Protein AF-0000000071587810 (afdb_homodimer)

Nearest PDB structures (foldseek):
  1x7v-assembly3_C  TM=9.667E-01  e=4.369E-11  Pseudomonas aeruginosa
  4dpo-assembly1_B  TM=9.106E-01  e=2.073E-09  Methanosarcina mazei Go1
  4zos-assembly1_C  TM=8.898E-01  e=8.295E-10  Yersinia enterocolitica subsp. enterocolitica 8081
  2gff-assembly1_A  TM=9.087E-01  e=3.687E-08  Yersinia pestis
  3mcs-assembly1_A  TM=9.388E-01  e=2.590E-06  Fusobacterium nucleatum subsp. nucleatum ATCC 25586

InterPro domains:
  IPR007138 Antibiotic biosynthesis monooxygenase domain [PF03992] (5-79)
  IPR007138 Antibiotic biosynthesis monooxygenase domain [PS51725] (5-93)
  IPR011008 Dimeric alpha-beta barrel [SSF54909] (5-92)
  IPR050744 AI-2 Signaling Cycle Isomerase LsrG [PTHR33336] (5-85)

Radius of gyration: 17.07 Å; Cα contacts (8 Å, |Δi|>4): 377; chains: 2; bounding box: 37×44×40 Å

Solvent-accessible surface area (backbone atoms only — not comparable to full-atom values): 10188 Å² total; per-residue (Å²): 127,81,66,65,35,33,36,46,32,40,36,31,33,29,92,92,25,28,68,62,49,46,56,51,54,59,66,46,42,67,66,50,59,67,37,75,47,44,74,40,71,44,47,27,37,29,75,87,46,72,35,34,33,36,38,46,32,29,22,57,34,71,69,38,47,53,52,52,69,66,32,68,71,46,52,49,42,53,62,69,40,59,90,36,51,73,48,75,46,77,39,52,30,39,80,108,127,82,66,64,36,31,34,47,32,40,37,31,33,29,92,95,25,30,68,64,47,47,56,52,53,59,67,47,44,66,65,50,59,67,37,76,48,45,74,41,72,43,47,28,36,29,74,86,46,72,36,35,34,38,36,47,33,31,22,57,32,70,68,36,46,52,54,51,69,65,32,68,69,46,51,51,42,54,61,68,40,58,90,36,50,73,47,77,47,77,40,51,32,40,79,108

pLDDT: mean 97.09, std 6.52, range [47.0, 98.88]

Organism: Aliivibrio fischeri (strain ATCC 700601 / ES114) (NCBI:txid312309)

Structure (mmCIF, N/CA/C/O backbone):
data_AF-0000000071587810-model_v1
#
loop_
_entity.id
_entity.type
_entity.pdbx_description
1 polymer Lipoprotein
#
loop_
_atom_site.group_PDB
_atom_site.id
_atom_site.type_symbol
_atom_site.label_atom_id
_atom_site.label_alt_id
_atom_site.label_comp_id
_atom_site.label_asym_id
_atom_site.label_entity_id
_atom_site.label_seq_id
_atom_site.pdbx_PDB_ins_code
_atom_site.Cartn_x
_atom_site.Cartn_y
_atom_site.Cartn_z
_atom_site.occupancy
_atom_site.B_iso_or_equiv
_atom_site.auth_seq_id
_atom_site.auth_comp_id
_atom_site.auth_asym_id
_atom_site.auth_atom_id
_atom_site.pdbx_PDB_model_num
ATOM 1 N N . MET A 1 1 ? 22.141 -1.955 10.195 1 47 1 MET A N 1
ATOM 2 C CA . MET A 1 1 ? 21.047 -2.914 10.109 1 47 1 MET A CA 1
ATOM 3 C C . MET A 1 1 ? 20.312 -2.779 8.789 1 47 1 MET A C 1
ATOM 5 O O . MET A 1 1 ? 19.969 -1.67 8.367 1 47 1 MET A O 1
ATOM 9 N N . THR A 1 2 ? 20.484 -3.76 7.836 1 61.5 2 THR A N 1
ATOM 10 C CA . THR A 1 2 ? 20 -3.602 6.469 1 61.5 2 THR A CA 1
ATOM 11 C C . THR A 1 2 ? 18.516 -3.246 6.453 1 61.5 2 THR A C 1
ATOM 13 O O . THR A 1 2 ? 17.719 -3.838 7.188 1 61.5 2 THR A O 1
ATOM 16 N N . LYS A 1 3 ? 18.141 -2.148 5.965 1 85.5 3 LYS A N 1
ATOM 17 C CA . LYS A 1 3 ? 16.781 -1.627 5.984 1 85.5 3 LYS A CA 1
ATOM 18 C C . LYS A 1 3 ? 15.836 -2.551 5.227 1 85.5 3 LYS A C 1
ATOM 20 O O . LYS A 1 3 ? 16.156 -3.033 4.141 1 85.5 3 LYS A O 1
ATOM 25 N N . ILE A 1 4 ? 14.828 -2.955 5.875 1 93.5 4 ILE A N 1
ATOM 26 C CA . ILE A 1 4 ? 13.789 -3.787 5.289 1 93.5 4 ILE A CA 1
ATOM 27 C C . ILE A 1 4 ? 13.211 -3.1 4.055 1 93.5 4 ILE A C 1
ATOM 29 O O . ILE A 1 4 ? 12.93 -1.898 4.078 1 93.5 4 ILE A O 1
ATOM 33 N N . LEU A 1 5 ? 13.195 -3.896 2.953 1 96.62 5 LEU A N 1
ATOM 34 C CA . LEU A 1 5 ? 12.594 -3.381 1.729 1 96.62 5 LEU A CA 1
ATOM 35 C C . LEU A 1 5 ? 11.078 -3.568 1.748 1 96.62 5 LEU A C 1
ATOM 37 O O . LEU A 1 5 ? 10.594 -4.691 1.881 1 96.62 5 LEU A O 1
ATOM 41 N N . THR A 1 6 ? 10.383 -2.471 1.656 1 98.19 6 THR A N 1
ATOM 42 C CA . THR A 1 6 ? 8.93 -2.527 1.592 1 98.19 6 THR A CA 1
ATOM 43 C C . THR A 1 6 ? 8.445 -2.416 0.148 1 98.19 6 THR A C 1
ATOM 45 O O . THR A 1 6 ? 8.906 -1.556 -0.603 1 98.19 6 THR A O 1
ATOM 48 N N . ILE A 1 7 ? 7.562 -3.342 -0.204 1 98.56 7 ILE A N 1
ATOM 49 C CA . ILE A 1 7 ? 6.945 -3.324 -1.527 1 98.56 7 ILE A CA 1
ATOM 50 C C . ILE A 1 7 ? 5.441 -3.104 -1.394 1 98.56 7 ILE A C 1
ATOM 52 O O . ILE A 1 7 ? 4.789 -3.732 -0.557 1 98.56 7 ILE A O 1
ATOM 56 N N . VAL A 1 8 ? 4.945 -2.156 -2.129 1 98.56 8 VAL A N 1
ATOM 57 C CA . VAL A 1 8 ? 3.508 -2.01 -2.334 1 98.56 8 VAL A CA 1
ATOM 58 C C . VAL A 1 8 ? 3.16 -2.293 -3.793 1 98.56 8 VAL A C 1
ATOM 60 O O . VAL A 1 8 ? 3.561 -1.546 -4.688 1 98.56 8 VAL A O 1
ATOM 63 N N . ALA A 1 9 ? 2.443 -3.357 -4.039 1 98.44 9 ALA A N 1
ATOM 64 C CA . ALA A 1 9 ? 2.014 -3.729 -5.387 1 98.44 9 ALA A CA 1
ATOM 65 C C . ALA A 1 9 ? 0.499 -3.621 -5.527 1 98.44 9 ALA A C 1
ATOM 67 O O . ALA A 1 9 ? -0.248 -4.203 -4.738 1 98.44 9 ALA A O 1
ATOM 68 N N . ARG A 1 10 ? 0.093 -2.889 -6.473 1 98.25 10 ARG A N 1
ATOM 69 C CA . ARG A 1 10 ? -1.323 -2.674 -6.75 1 98.25 10 ARG A CA 1
ATOM 70 C C . ARG A 1 10 ? -1.724 -3.307 -8.078 1 98.25 10 ARG A C 1
ATOM 72 O O . ARG A 1 10 ? -1.068 -3.088 -9.094 1 98.25 10 ARG A O 1
ATOM 79 N N . ILE A 1 11 ? -2.742 -4.133 -8.023 1 98.75 11 ILE A N 1
ATOM 80 C CA . ILE A 1 11 ? -3.275 -4.801 -9.203 1 98.75 11 ILE A CA 1
ATOM 81 C C . ILE A 1 11 ? -4.742 -4.422 -9.391 1 98.75 11 ILE A C 1
ATOM 83 O O . ILE A 1 11 ? -5.512 -4.383 -8.43 1 98.75 11 ILE A O 1
ATOM 87 N N . GLU A 1 12 ? -5.102 -4.07 -10.57 1 98.62 12 GLU A N 1
ATOM 88 C CA . GLU A 1 12 ? -6.504 -3.867 -10.922 1 98.62 12 GLU A CA 1
ATOM 89 C C . GLU A 1 12 ? -6.977 -4.902 -11.938 1 98.62 12 GLU A C 1
ATOM 91 O O . GLU A 1 12 ? -6.488 -4.934 -13.07 1 98.62 12 GLU A O 1
ATOM 96 N N . ALA A 1 13 ? -7.836 -5.73 -11.555 1 98.88 13 ALA A N 1
ATOM 97 C CA . ALA A 1 13 ? -8.438 -6.715 -12.445 1 98.88 13 ALA A CA 1
ATOM 98 C C . ALA A 1 13 ? -9.383 -6.051 -13.438 1 98.88 13 ALA A C 1
ATOM 100 O O . ALA A 1 13 ? -10.008 -5.035 -13.125 1 98.88 13 ALA A O 1
ATOM 101 N N . LYS A 1 14 ? -9.508 -6.613 -14.602 1 98.75 14 LYS A N 1
ATOM 102 C CA . LYS A 1 14 ? -10.555 -6.207 -15.531 1 98.75 14 LYS A CA 1
ATOM 103 C C . LYS A 1 14 ? -11.938 -6.539 -14.984 1 98.75 14 LYS A C 1
ATOM 105 O O . LYS A 1 14 ? -12.102 -7.523 -14.258 1 98.75 14 LYS A O 1
ATOM 110 N N . ASN A 1 15 ? -12.859 -5.66 -15.469 1 98.19 15 ASN A N 1
ATOM 111 C CA . ASN A 1 15 ? -14.234 -5.93 -15.062 1 98.19 15 ASN A CA 1
ATOM 112 C C . ASN A 1 15 ? -14.633 -7.371 -15.359 1 98.19 15 ASN A C 1
ATOM 114 O O . ASN A 1 15 ? -14.383 -7.875 -16.453 1 98.19 15 ASN A O 1
ATOM 118 N N . GLY A 1 16 ? -15.164 -8.023 -14.336 1 98.12 16 GLY A N 1
ATOM 119 C CA . GLY A 1 16 ? -15.617 -9.398 -14.492 1 98.12 16 GLY A CA 1
ATOM 120 C C . GLY A 1 16 ? -14.555 -10.422 -14.156 1 98.12 16 GLY A C 1
ATOM 121 O O . GLY A 1 16 ? -14.844 -11.617 -14.086 1 98.12 16 GLY A O 1
ATOM 122 N N . ASN A 1 17 ? -13.352 -10 -13.867 1 98.69 17 ASN A N 1
ATOM 123 C CA . ASN A 1 17 ? -12.258 -10.945 -13.672 1 98.69 17 ASN A CA 1
ATOM 124 C C . ASN A 1 17 ? -11.742 -10.914 -12.234 1 98.69 17 ASN A C 1
ATOM 126 O O . ASN A 1 17 ? -10.734 -11.555 -11.922 1 98.69 17 ASN A O 1
ATOM 130 N N . ALA A 1 18 ? -12.336 -10.227 -11.383 1 98.56 18 ALA A N 1
ATOM 131 C CA . ALA A 1 18 ? -11.836 -10.016 -10.023 1 98.56 18 ALA A CA 1
ATOM 132 C C . ALA A 1 18 ? -11.648 -11.344 -9.297 1 98.56 18 ALA A C 1
ATOM 134 O O . ALA A 1 18 ? -10.586 -11.594 -8.711 1 98.56 18 ALA A O 1
ATOM 135 N N . GLU A 1 19 ? -12.641 -12.18 -9.281 1 98.62 19 GLU A N 1
ATOM 136 C CA . GLU A 1 19 ? -12.562 -13.445 -8.555 1 98.62 19 GLU A CA 1
ATOM 137 C C . GLU A 1 19 ? -11.477 -14.344 -9.133 1 98.62 19 GLU A C 1
ATOM 139 O O . GLU A 1 19 ? -10.742 -15 -8.391 1 98.62 19 GLU A O 1
ATOM 144 N N . PHE A 1 20 ? -11.414 -14.375 -10.414 1 98.75 20 PHE A N 1
ATOM 145 C CA . PHE A 1 20 ? -10.398 -15.172 -11.094 1 98.75 20 PHE A CA 1
ATOM 146 C C . PHE A 1 20 ? -9 -14.711 -10.703 1 98.75 20 PHE A C 1
ATOM 148 O O . PHE A 1 20 ? -8.148 -15.523 -10.344 1 98.75 20 PHE A O 1
ATOM 155 N N . VAL A 1 21 ? -8.773 -13.445 -10.742 1 98.88 21 VAL A N 1
ATOM 156 C CA . VAL A 1 21 ? -7.48 -12.859 -10.398 1 98.88 21 VAL A CA 1
ATOM 157 C C . VAL A 1 21 ? -7.191 -13.078 -8.914 1 98.88 21 VAL A C 1
ATOM 159 O O . VAL A 1 21 ? -6.074 -13.453 -8.547 1 98.88 21 VAL A O 1
ATOM 162 N N . LYS A 1 22 ? -8.172 -12.914 -8.117 1 98.75 22 LYS A N 1
ATOM 163 C CA . LYS A 1 22 ? -8.062 -13.141 -6.676 1 98.75 22 LYS A CA 1
ATOM 164 C C . LYS A 1 22 ? -7.586 -14.555 -6.379 1 98.75 22 LYS A C 1
ATOM 166 O O . LYS A 1 22 ? -6.648 -14.75 -5.602 1 98.75 22 LYS A O 1
ATOM 171 N N . GLU A 1 23 ? -8.211 -15.508 -6.969 1 98.81 23 GLU A N 1
ATOM 172 C CA . GLU A 1 23 ? -7.852 -16.906 -6.727 1 98.81 23 GLU A CA 1
ATOM 173 C C . GLU A 1 23 ? -6.406 -17.188 -7.129 1 98.81 23 GLU A C 1
ATOM 175 O O . GLU A 1 23 ? -5.703 -17.938 -6.449 1 98.81 23 GLU A O 1
ATOM 180 N N . ALA A 1 24 ? -6.059 -16.594 -8.242 1 98.81 24 ALA A N 1
ATOM 181 C CA . ALA A 1 24 ? -4.68 -16.75 -8.688 1 98.81 24 ALA A CA 1
ATOM 182 C C . ALA A 1 24 ? -3.703 -16.156 -7.676 1 98.81 24 ALA A C 1
ATOM 184 O O . ALA A 1 24 ? -2.656 -16.75 -7.398 1 98.81 24 ALA A O 1
ATOM 185 N N . MET A 1 25 ? -4.027 -15.008 -7.09 1 98.88 25 MET A N 1
ATOM 186 C CA . MET A 1 25 ? -3.146 -14.328 -6.137 1 98.88 25 MET A CA 1
ATOM 187 C C . MET A 1 25 ? -3.094 -15.086 -4.816 1 98.88 25 MET A C 1
ATOM 189 O O . MET A 1 25 ? -2.045 -15.133 -4.168 1 98.88 25 MET A O 1
ATOM 193 N N . LEU A 1 26 ? -4.219 -15.664 -4.406 1 98.81 26 LEU A N 1
ATOM 194 C CA . LEU A 1 26 ? -4.254 -16.422 -3.16 1 98.81 26 LEU A CA 1
ATOM 195 C C . LEU A 1 26 ? -3.289 -17.594 -3.213 1 98.81 26 LEU A C 1
ATOM 197 O O . LEU A 1 26 ? -2.701 -17.969 -2.195 1 98.81 26 LEU A O 1
ATOM 201 N N . LYS A 1 27 ? -3.055 -18.156 -4.371 1 98.56 27 LYS A N 1
ATOM 202 C CA . LYS A 1 27 ? -2.158 -19.297 -4.547 1 98.56 27 LYS A CA 1
ATOM 203 C C . LYS A 1 27 ? -0.702 -18.875 -4.352 1 98.56 27 LYS A C 1
ATOM 205 O O . LYS A 1 27 ? 0.169 -19.734 -4.164 1 98.56 27 LYS A O 1
ATOM 210 N N . LEU A 1 28 ? -0.425 -17.578 -4.391 1 98.75 28 LEU A N 1
ATOM 211 C CA . LEU A 1 28 ? 0.936 -17.078 -4.234 1 98.75 28 LEU A CA 1
ATOM 212 C C . LEU A 1 28 ? 1.331 -17.031 -2.764 1 98.75 28 LEU A C 1
ATOM 214 O O . LEU A 1 28 ? 2.52 -17 -2.436 1 98.75 28 LEU A O 1
ATOM 218 N N . LEU A 1 29 ? 0.348 -16.969 -1.854 1 98.69 29 LEU A N 1
ATOM 219 C CA . LEU A 1 29 ? 0.612 -16.594 -0.47 1 98.69 29 LEU A CA 1
ATOM 220 C C . LEU A 1 29 ? 1.506 -17.609 0.215 1 98.69 29 LEU A C 1
ATOM 222 O O . LEU A 1 29 ? 2.609 -17.281 0.656 1 98.69 29 LEU A O 1
ATOM 226 N N . GLU A 1 30 ? 1.146 -18.828 0.265 1 98.44 30 GLU A N 1
ATOM 227 C CA . GLU A 1 30 ? 1.864 -19.844 1.035 1 98.44 30 GLU A CA 1
ATOM 228 C C . GLU A 1 30 ? 3.271 -20.047 0.485 1 98.44 30 GLU A C 1
ATOM 230 O O . GLU A 1 30 ? 4.25 -19.984 1.229 1 98.44 30 GLU A O 1
ATOM 235 N N . PRO A 1 31 ? 3.422 -20.344 -0.803 1 98.69 31 PRO A N 1
ATOM 236 C CA . PRO A 1 31 ? 4.793 -20.562 -1.27 1 98.69 31 PRO A CA 1
ATOM 237 C C . PRO A 1 31 ? 5.68 -19.344 -1.11 1 98.69 31 PRO A C 1
ATOM 239 O O . PRO A 1 31 ? 6.879 -19.469 -0.838 1 98.69 31 PRO A O 1
ATOM 242 N N . THR A 1 32 ? 5.191 -18.094 -1.33 1 98.81 32 THR A N 1
ATOM 243 C CA . THR A 1 32 ? 5.98 -16.875 -1.206 1 98.81 32 THR A CA 1
ATOM 244 C C . THR A 1 32 ? 6.422 -16.656 0.238 1 98.81 32 THR A C 1
ATOM 246 O O . THR A 1 32 ? 7.57 -16.281 0.493 1 98.81 32 THR A O 1
ATOM 249 N N . ARG A 1 33 ? 5.516 -16.891 1.194 1 98.69 33 ARG A N 1
ATOM 250 C CA . ARG A 1 33 ? 5.82 -16.688 2.607 1 98.69 33 ARG A CA 1
ATOM 251 C C . ARG A 1 33 ? 6.91 -17.641 3.076 1 98.69 33 ARG A C 1
ATOM 253 O O . ARG A 1 33 ? 7.547 -17.422 4.105 1 98.69 33 ARG A O 1
ATOM 260 N N . LYS A 1 34 ? 7.184 -18.703 2.297 1 98.5 34 LYS A N 1
ATOM 261 C CA . LYS A 1 34 ? 8.203 -19.703 2.637 1 98.5 34 LYS A CA 1
ATOM 262 C C . LYS A 1 34 ? 9.547 -19.344 1.996 1 98.5 34 LYS A C 1
ATOM 264 O O . LYS A 1 34 ? 10.562 -19.984 2.273 1 98.5 34 LYS A O 1
ATOM 269 N N . GLU A 1 35 ? 9.555 -18.375 1.177 1 98.62 35 GLU A N 1
ATOM 270 C CA . GLU A 1 35 ? 10.781 -18 0.483 1 98.62 35 GLU A CA 1
ATOM 271 C C . GLU A 1 35 ? 11.789 -17.375 1.446 1 98.62 35 GLU A C 1
ATOM 273 O O . GLU A 1 35 ? 11.414 -16.609 2.34 1 98.62 35 GLU A O 1
ATOM 278 N N . VAL A 1 36 ? 12.984 -17.641 1.187 1 98.25 36 VAL A N 1
ATOM 279 C CA . VAL A 1 36 ? 14.055 -17.031 1.97 1 98.25 36 VAL A CA 1
ATOM 280 C C . VAL A 1 36 ? 14.016 -15.516 1.812 1 98.25 36 VAL A C 1
ATOM 282 O O . VAL A 1 36 ? 13.906 -15 0.696 1 98.25 36 VAL A O 1
ATOM 285 N N . GLY A 1 37 ? 14.023 -14.828 2.924 1 98.19 37 GLY A N 1
ATOM 286 C CA . GLY A 1 37 ? 14.102 -13.375 2.906 1 98.19 37 GLY A CA 1
ATOM 287 C C . GLY A 1 37 ? 12.742 -12.703 2.912 1 98.19 37 GLY A C 1
ATOM 288 O O . GLY A 1 3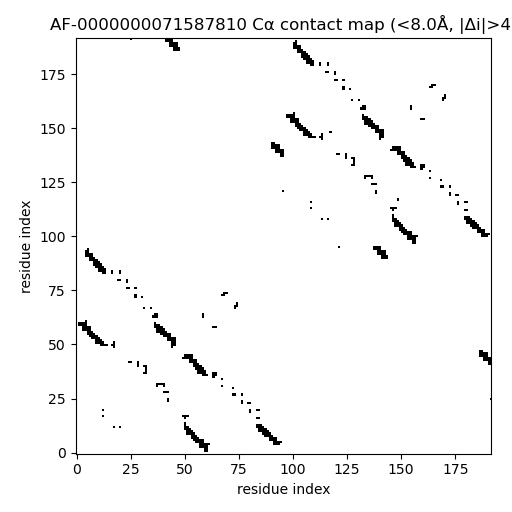7 ? 12.648 -11.477 3.014 1 98.19 37 GLY A O 1
ATOM 289 N N . CYS A 1 38 ? 11.664 -13.492 2.756 1 98.62 38 CYS A N 1
ATOM 290 C CA . CYS A 1 38 ? 10.32 -12.93 2.854 1 98.62 38 CYS A CA 1
ATOM 291 C C . CYS A 1 38 ? 9.945 -12.672 4.309 1 98.62 38 CYS A C 1
ATOM 293 O O . CYS A 1 38 ? 9.875 -13.609 5.105 1 98.62 38 CYS A O 1
ATOM 295 N N . ILE A 1 39 ? 9.688 -11.461 4.676 1 98.12 39 ILE A N 1
ATOM 296 C CA . ILE A 1 39 ? 9.336 -11.078 6.039 1 98.12 39 ILE A CA 1
ATOM 297 C C . ILE A 1 39 ? 7.82 -10.977 6.168 1 98.12 39 ILE A C 1
ATOM 299 O O . ILE A 1 39 ? 7.242 -11.438 7.156 1 98.12 39 ILE A O 1
ATOM 303 N N . GLN A 1 40 ? 7.238 -10.344 5.207 1 97.88 40 GLN A N 1
ATOM 304 C CA . GLN A 1 40 ? 5.793 -10.125 5.172 1 97.88 40 GLN A CA 1
ATOM 305 C C . GLN A 1 40 ? 5.266 -10.156 3.742 1 97.88 40 GLN A C 1
ATOM 307 O O . GLN A 1 40 ? 5.898 -9.617 2.828 1 97.88 40 GLN A O 1
ATOM 312 N N . TYR A 1 41 ? 4.184 -10.812 3.525 1 98.69 41 TYR A N 1
ATOM 313 C CA . TYR A 1 41 ? 3.514 -10.93 2.234 1 98.69 41 TYR A CA 1
ATOM 314 C C . TYR A 1 41 ? 2.004 -11.023 2.408 1 98.69 41 TYR A C 1
ATOM 316 O O . TYR A 1 41 ? 1.455 -12.125 2.527 1 98.69 41 TYR A O 1
ATOM 324 N N . ASP A 1 42 ? 1.342 -9.852 2.365 1 98.25 42 ASP A N 1
ATOM 325 C CA . ASP A 1 42 ? -0.084 -9.797 2.672 1 98.25 42 ASP A CA 1
ATOM 326 C C . ASP A 1 42 ? -0.888 -9.32 1.467 1 98.25 42 ASP A C 1
ATOM 328 O O . ASP A 1 42 ? -0.543 -8.305 0.848 1 98.25 42 ASP A O 1
ATOM 332 N N . LEU A 1 43 ? -1.894 -10.039 1.153 1 98.75 43 LEU A N 1
ATOM 333 C CA . LEU A 1 43 ? -2.816 -9.672 0.085 1 98.75 43 LEU A CA 1
ATOM 334 C C . LEU A 1 43 ? -4.059 -8.992 0.651 1 98.75 43 LEU A C 1
ATOM 336 O O . LEU A 1 43 ? -4.625 -9.453 1.646 1 98.75 43 LEU A O 1
ATOM 340 N N . HIS A 1 44 ? -4.422 -7.867 0.059 1 98.56 44 HIS A N 1
ATOM 341 C CA . HIS A 1 44 ? -5.633 -7.141 0.427 1 98.56 44 HIS A CA 1
ATOM 342 C C . HIS A 1 44 ? -6.527 -6.914 -0.786 1 98.56 44 HIS A C 1
ATOM 344 O O . HIS A 1 44 ? -6.051 -6.891 -1.922 1 98.56 44 HIS A O 1
ATOM 350 N N . GLN A 1 45 ? -7.828 -6.832 -0.513 1 98.44 45 GLN A N 1
ATOM 351 C CA . GLN A 1 45 ? -8.789 -6.414 -1.523 1 98.44 45 GLN A CA 1
ATOM 352 C C . GLN A 1 45 ? -9.539 -5.16 -1.086 1 98.44 45 GLN A C 1
ATOM 354 O O . GLN A 1 45 ? -9.906 -5.023 0.084 1 98.44 45 GLN A O 1
ATOM 359 N N . ASP A 1 46 ? -9.742 -4.262 -2.059 1 98.56 46 ASP A N 1
ATOM 360 C CA . ASP A 1 46 ? -10.438 -3.002 -1.798 1 98.56 46 ASP A CA 1
ATOM 361 C C . ASP A 1 46 ? -11.898 -3.24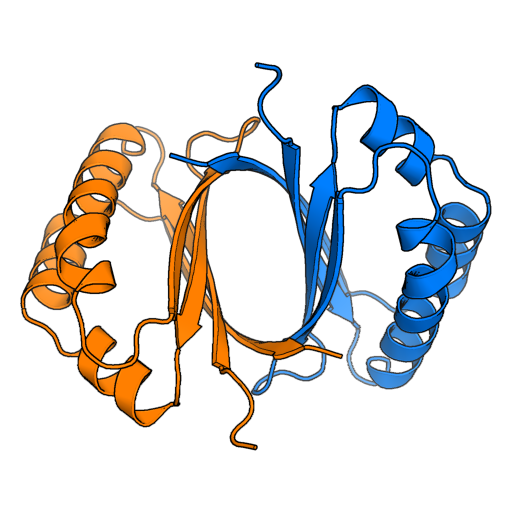 -1.444 1 98.56 46 ASP A C 1
ATOM 363 O O . ASP A 1 46 ? -12.594 -3.996 -2.129 1 98.56 46 ASP A O 1
ATOM 367 N N . ASN A 1 47 ? -12.383 -2.605 -0.43 1 97.06 47 ASN A N 1
ATOM 368 C CA . ASN A 1 47 ? -13.742 -2.812 0.067 1 97.06 47 ASN A CA 1
ATOM 369 C C . ASN A 1 47 ? -14.781 -2.16 -0.843 1 97.06 47 ASN A C 1
ATOM 371 O O . ASN A 1 47 ? -15.938 -2.574 -0.866 1 97.06 47 ASN A O 1
ATOM 375 N N . GLU A 1 48 ? -14.359 -1.161 -1.554 1 96.62 48 GLU A N 1
ATOM 376 C CA . GLU A 1 48 ? -15.305 -0.392 -2.357 1 96.62 48 GLU A CA 1
ATOM 377 C C . GLU A 1 48 ? -15.195 -0.75 -3.838 1 96.62 48 GLU A C 1
ATOM 379 O O . GLU A 1 48 ? -16.156 -0.593 -4.594 1 96.62 48 GLU A O 1
ATOM 384 N N . ASN A 1 49 ? -14.07 -1.167 -4.309 1 97.88 49 ASN A N 1
ATOM 385 C CA . ASN A 1 49 ? -13.82 -1.614 -5.672 1 97.88 49 ASN A CA 1
ATOM 386 C C . ASN A 1 49 ? -13.211 -3.014 -5.699 1 97.88 49 ASN A C 1
ATOM 388 O O . ASN A 1 49 ? -11.992 -3.17 -5.613 1 97.88 49 ASN A O 1
ATOM 392 N N . PRO A 1 50 ? -13.984 -4.004 -5.914 1 97.75 50 PRO A N 1
ATOM 393 C CA . PRO A 1 50 ? -13.516 -5.383 -5.797 1 97.75 50 PRO A CA 1
ATOM 394 C C . PRO A 1 50 ? -12.453 -5.734 -6.84 1 97.75 50 PRO A C 1
ATOM 396 O O . PRO A 1 50 ? -11.82 -6.789 -6.746 1 97.75 50 PRO A O 1
ATOM 399 N N . ASN A 1 51 ? -12.266 -4.879 -7.836 1 98.69 51 ASN A N 1
ATOM 400 C CA . ASN A 1 51 ? -11.273 -5.156 -8.867 1 98.69 51 ASN A CA 1
ATOM 401 C C . ASN A 1 51 ? -9.867 -4.777 -8.414 1 98.69 51 ASN A C 1
ATOM 403 O O . ASN A 1 51 ? -8.883 -5.117 -9.07 1 98.69 51 ASN A O 1
ATOM 407 N N . VAL A 1 52 ? -9.742 -4.051 -7.305 1 98.69 52 VAL A N 1
ATOM 408 C CA . VAL A 1 52 ? -8.453 -3.521 -6.875 1 98.69 52 VAL A CA 1
ATOM 409 C C . VAL A 1 52 ? -7.902 -4.375 -5.738 1 98.69 52 VAL A C 1
ATOM 411 O O . VAL A 1 52 ? -8.586 -4.613 -4.738 1 98.69 52 VAL A O 1
ATOM 414 N N . PHE A 1 53 ? -6.652 -4.848 -5.906 1 98.88 53 PHE A N 1
ATOM 415 C CA . PHE A 1 53 ? -5.902 -5.621 -4.922 1 98.88 53 PHE A CA 1
ATOM 416 C C . PHE A 1 53 ? -4.57 -4.961 -4.609 1 98.88 53 PHE A C 1
ATOM 418 O O . PHE A 1 53 ? -3.994 -4.273 -5.461 1 98.88 53 PHE A O 1
ATOM 425 N N . VAL A 1 54 ? -4.117 -5.168 -3.438 1 98.75 54 VAL A N 1
ATOM 426 C CA . VAL A 1 54 ? -2.812 -4.652 -3.041 1 98.75 54 VAL A CA 1
ATOM 427 C C . VAL A 1 54 ? -2.045 -5.727 -2.271 1 98.75 54 VAL A C 1
ATOM 429 O O . VAL A 1 54 ? -2.576 -6.324 -1.333 1 98.75 54 VAL A O 1
ATOM 432 N N . PHE A 1 55 ? -0.833 -5.973 -2.658 1 98.81 55 PHE A N 1
ATOM 433 C CA . PHE A 1 55 ? 0.129 -6.695 -1.833 1 98.81 55 PHE A CA 1
ATOM 434 C C . PHE A 1 55 ? 0.97 -5.727 -1.01 1 98.81 55 PHE A C 1
ATOM 436 O O . PHE A 1 55 ? 1.54 -4.777 -1.551 1 98.81 55 PHE A O 1
ATOM 443 N N . HIS A 1 56 ? 0.963 -5.902 0.214 1 98.25 56 HIS A N 1
ATOM 444 C CA . HIS A 1 56 ? 1.97 -5.316 1.091 1 98.25 56 HIS A CA 1
ATOM 445 C C . HIS A 1 56 ? 3.045 -6.332 1.455 1 98.25 56 HIS A C 1
ATOM 447 O O . HIS A 1 56 ? 2.754 -7.352 2.084 1 98.25 56 HIS A O 1
ATOM 453 N N . GLU A 1 57 ? 4.281 -6 1.083 1 98.5 57 GLU A N 1
ATOM 454 C CA . GLU A 1 57 ? 5.367 -6.957 1.245 1 98.5 57 GLU A CA 1
ATOM 455 C C . GLU A 1 57 ? 6.555 -6.328 1.968 1 98.5 57 GLU A C 1
ATOM 457 O O . GLU A 1 57 ? 6.797 -5.125 1.843 1 98.5 57 GLU A O 1
ATOM 462 N N . GLN A 1 58 ? 7.219 -7.176 2.674 1 97.94 58 GLN A N 1
ATOM 463 C CA . GLN A 1 58 ? 8.516 -6.809 3.229 1 97.94 58 GLN A CA 1
ATOM 464 C C . GLN A 1 58 ? 9.555 -7.898 2.971 1 97.94 58 GLN A C 1
ATOM 466 O O . GLN A 1 58 ? 9.289 -9.078 3.188 1 97.94 58 GLN A O 1
ATOM 471 N N . TRP A 1 59 ? 10.695 -7.465 2.52 1 97.88 59 TRP A N 1
ATOM 472 C CA . TRP A 1 59 ? 11.797 -8.344 2.143 1 97.88 59 TRP A CA 1
ATOM 473 C C . TRP A 1 59 ? 13.094 -7.93 2.834 1 97.88 59 TRP A C 1
ATOM 475 O O . TRP A 1 59 ? 13.32 -6.742 3.08 1 97.88 59 TRP A O 1
ATOM 485 N N . GLU A 1 60 ? 13.93 -8.875 3.018 1 97.19 60 GLU A N 1
ATOM 486 C CA . GLU A 1 60 ? 15.195 -8.609 3.688 1 97.19 60 GLU A CA 1
ATOM 487 C C . GLU A 1 60 ? 16.125 -7.777 2.805 1 97.19 60 GLU A C 1
ATOM 489 O O . GLU A 1 60 ? 17.016 -7.086 3.307 1 97.19 60 GLU A O 1
ATOM 494 N N . SER A 1 61 ? 15.93 -8 1.486 1 96.25 61 SER A N 1
ATOM 495 C CA . SER A 1 61 ? 16.781 -7.262 0.567 1 96.25 61 SER A CA 1
ATOM 496 C C . SER A 1 61 ? 16.203 -7.234 -0.839 1 96.25 61 SER A C 1
ATOM 498 O O . SER A 1 61 ? 15.281 -7.996 -1.148 1 96.25 61 SER A O 1
ATOM 500 N N . GLU A 1 62 ? 16.734 -6.332 -1.608 1 96.31 62 GLU A N 1
ATOM 501 C CA . GLU A 1 62 ? 16.375 -6.293 -3.023 1 96.31 62 GLU A CA 1
ATOM 502 C C . GLU A 1 62 ? 16.672 -7.629 -3.705 1 96.31 62 GLU A C 1
ATOM 504 O O . GLU A 1 62 ? 15.914 -8.062 -4.574 1 96.31 62 GLU A O 1
ATOM 509 N N . ALA A 1 63 ? 17.797 -8.273 -3.35 1 97.62 63 ALA A N 1
ATOM 510 C CA . ALA A 1 63 ? 18.156 -9.562 -3.941 1 97.62 63 ALA A CA 1
ATOM 511 C C . ALA A 1 63 ? 17.078 -10.602 -3.674 1 97.62 63 ALA A C 1
ATOM 513 O O . ALA A 1 63 ? 16.703 -11.375 -4.566 1 97.62 63 ALA A O 1
ATOM 514 N N . HIS A 1 64 ? 16.516 -10.609 -2.498 1 98.06 64 HIS A N 1
ATOM 515 C CA . HIS A 1 64 ? 15.469 -11.555 -2.148 1 98.06 64 HIS A CA 1
ATOM 516 C C . HIS A 1 64 ? 14.188 -11.266 -2.922 1 98.06 64 HIS A C 1
ATOM 518 O O . HIS A 1 64 ? 13.484 -12.188 -3.34 1 98.06 64 HIS A O 1
ATOM 524 N N . LEU A 1 65 ? 13.898 -9.984 -3.117 1 98 65 LEU A N 1
ATOM 525 C CA . LEU A 1 65 ? 12.758 -9.633 -3.961 1 98 65 LEU A CA 1
ATOM 526 C C . LEU A 1 65 ? 12.969 -10.125 -5.387 1 98 65 LEU A C 1
ATOM 528 O O . LEU A 1 65 ? 12.055 -10.688 -5.996 1 98 65 LEU A O 1
ATOM 532 N N . GLN A 1 66 ? 14.156 -9.875 -5.898 1 97.88 66 GLN A N 1
ATOM 533 C CA . GLN A 1 66 ? 14.445 -10.32 -7.258 1 97.88 66 GLN A CA 1
ATOM 534 C C . GLN A 1 66 ? 14.289 -11.836 -7.383 1 97.88 66 GLN A C 1
ATOM 536 O O . GLN A 1 66 ? 13.75 -12.328 -8.367 1 97.88 66 GLN A O 1
ATOM 541 N N . ASP A 1 67 ? 14.797 -12.594 -6.457 1 98.5 67 ASP A N 1
ATOM 542 C CA . ASP A 1 67 ? 14.586 -14.039 -6.438 1 98.5 67 ASP A CA 1
ATOM 543 C C . ASP A 1 67 ? 13.102 -14.383 -6.477 1 98.5 67 ASP A C 1
ATOM 545 O O . ASP A 1 67 ? 12.68 -15.266 -7.223 1 98.5 67 ASP A O 1
ATOM 549 N N . HIS A 1 68 ? 12.336 -13.672 -5.668 1 98.56 68 HIS A N 1
ATOM 550 C CA . HIS A 1 68 ? 10.891 -13.867 -5.613 1 98.56 68 HIS A CA 1
ATOM 551 C C . HIS A 1 68 ? 10.25 -13.648 -6.98 1 98.56 68 HIS A C 1
ATOM 553 O O . HIS A 1 68 ? 9.461 -14.477 -7.441 1 98.56 68 HIS A O 1
ATOM 559 N N . LEU A 1 69 ? 10.641 -12.57 -7.633 1 97.88 69 LEU A N 1
ATOM 560 C CA . LEU A 1 69 ? 10.047 -12.195 -8.914 1 97.88 69 LEU A CA 1
ATOM 561 C C . LEU A 1 69 ? 10.406 -13.203 -10 1 97.88 69 LEU A C 1
ATOM 563 O O . LEU A 1 69 ? 9.75 -13.258 -11.039 1 97.88 69 LEU A O 1
ATOM 567 N N . ASN A 1 70 ? 11.406 -14.047 -9.703 1 98.06 70 ASN A N 1
ATOM 568 C CA . ASN A 1 70 ? 11.883 -15 -10.695 1 98.06 70 ASN A CA 1
ATOM 569 C C . ASN A 1 70 ? 11.43 -16.422 -10.359 1 98.06 70 ASN A C 1
ATOM 571 O O . ASN A 1 70 ? 11.859 -17.375 -11.008 1 98.06 70 ASN A O 1
ATOM 575 N N . THR A 1 71 ? 10.617 -16.609 -9.477 1 98.44 71 THR A N 1
ATOM 576 C CA . THR A 1 71 ? 10.164 -17.938 -9.086 1 98.44 71 THR A CA 1
ATOM 577 C C . THR A 1 71 ? 9.172 -18.484 -10.109 1 98.44 71 THR A C 1
ATOM 579 O O . THR A 1 71 ? 8.578 -17.719 -10.875 1 98.44 71 THR A O 1
ATOM 582 N N . VAL A 1 72 ? 8.961 -19.766 -10.047 1 98.12 72 VAL A N 1
ATOM 583 C CA . VAL A 1 72 ? 8.031 -20.469 -10.922 1 98.12 72 VAL A CA 1
ATOM 584 C C . VAL A 1 72 ? 6.602 -20.047 -10.602 1 98.12 72 VAL A C 1
ATOM 586 O O . VAL A 1 72 ? 5.781 -19.875 -11.516 1 98.12 72 VAL A O 1
ATOM 589 N N . HIS A 1 73 ? 6.297 -19.859 -9.312 1 98.44 73 HIS A N 1
ATOM 590 C CA . HIS A 1 73 ? 4.918 -19.531 -8.961 1 98.44 73 HIS A CA 1
ATOM 591 C C . HIS A 1 73 ? 4.555 -18.125 -9.43 1 98.44 73 HIS A C 1
ATOM 593 O O . HIS A 1 73 ? 3.402 -17.859 -9.789 1 98.44 73 HIS A O 1
ATOM 599 N N . ILE A 1 74 ? 5.512 -17.141 -9.461 1 98.5 74 ILE A N 1
ATOM 600 C CA . ILE A 1 74 ? 5.246 -15.82 -10.016 1 98.5 74 ILE A CA 1
ATOM 601 C C . ILE A 1 74 ? 5.043 -15.922 -11.523 1 98.5 74 ILE A C 1
ATOM 603 O O . ILE A 1 74 ? 4.109 -15.328 -12.07 1 98.5 74 ILE A O 1
ATOM 607 N N . ALA A 1 75 ? 5.914 -16.719 -12.219 1 98.38 75 ALA A N 1
ATOM 608 C CA . ALA A 1 75 ? 5.766 -16.906 -13.656 1 98.38 75 ALA A CA 1
ATOM 609 C C . ALA A 1 75 ? 4.402 -17.5 -13.992 1 98.38 75 ALA A C 1
ATOM 611 O O . ALA A 1 75 ? 3.738 -17.062 -14.93 1 98.38 75 ALA A O 1
ATOM 612 N N . GLU A 1 76 ? 4.008 -18.484 -13.289 1 98.38 76 GLU A N 1
ATOM 613 C CA . GLU A 1 76 ? 2.711 -19.109 -13.492 1 98.38 76 GLU A CA 1
ATOM 614 C C . GLU A 1 76 ? 1.569 -18.141 -13.25 1 98.38 76 GLU A C 1
ATOM 616 O O . GLU A 1 76 ? 0.594 -18.109 -14 1 98.38 76 GLU A O 1
ATOM 621 N N . TYR A 1 77 ? 1.688 -17.328 -12.195 1 98.75 77 TYR A N 1
ATOM 622 C CA . TYR A 1 77 ? 0.691 -16.312 -11.906 1 98.75 77 TYR A CA 1
ATOM 623 C C . TYR A 1 77 ? 0.548 -15.336 -13.062 1 98.75 77 TYR A C 1
ATOM 625 O O . TYR A 1 77 ? -0.565 -15.062 -13.523 1 98.75 77 TYR A O 1
ATOM 633 N N . VAL A 1 78 ? 1.647 -14.844 -13.531 1 98.25 78 VAL A N 1
ATOM 634 C CA . VAL A 1 78 ? 1.644 -13.859 -14.609 1 98.25 78 VAL A CA 1
ATOM 635 C C . VAL A 1 78 ? 0.968 -14.453 -15.844 1 98.25 78 VAL A C 1
ATOM 637 O O . VAL A 1 78 ? 0.121 -13.805 -16.469 1 98.25 78 VAL A O 1
ATOM 640 N N . LYS A 1 79 ? 1.308 -15.672 -16.172 1 98.38 79 LYS A N 1
ATOM 641 C CA . LYS A 1 79 ? 0.675 -16.344 -17.297 1 98.38 79 LYS A CA 1
ATOM 642 C C . LYS A 1 79 ? -0.825 -16.516 -17.062 1 98.38 79 LYS A C 1
ATOM 644 O O . LYS A 1 79 ? -1.625 -16.297 -17.969 1 98.38 79 LYS A O 1
ATOM 649 N N . THR A 1 80 ? -1.165 -16.906 -15.906 1 98.62 80 THR A N 1
ATOM 650 C CA . THR A 1 80 ? -2.549 -17.188 -15.547 1 98.62 80 THR A CA 1
ATOM 651 C C . THR A 1 80 ? -3.422 -15.945 -15.727 1 98.62 80 THR A C 1
ATOM 653 O O . THR A 1 80 ? -4.512 -16.031 -16.297 1 98.62 80 THR A O 1
ATOM 656 N N . VAL A 1 81 ? -2.928 -14.781 -15.336 1 98.5 81 VAL A N 1
ATOM 657 C CA . VAL A 1 81 ? -3.809 -13.625 -15.289 1 98.5 81 VAL A CA 1
ATOM 658 C C . VAL A 1 81 ? -3.604 -12.758 -16.531 1 98.5 81 VAL A C 1
ATOM 660 O O . VAL A 1 81 ? -4.16 -11.664 -16.625 1 98.5 81 VAL A O 1
ATOM 663 N N . ASP A 1 82 ? -2.766 -13.266 -17.344 1 97.69 82 ASP A N 1
ATOM 664 C CA . ASP A 1 82 ? -2.549 -12.539 -18.594 1 97.69 82 ASP A CA 1
ATOM 665 C C . ASP A 1 82 ? -3.873 -12.227 -19.281 1 97.69 82 ASP A C 1
ATOM 667 O O . ASP A 1 82 ? -4.688 -13.125 -19.5 1 97.69 82 ASP A O 1
ATOM 671 N N . GLY A 1 83 ? -4.133 -10.938 -19.562 1 98.19 83 GLY A N 1
ATOM 672 C CA . GLY A 1 83 ? -5.359 -10.516 -20.219 1 98.19 83 GLY A CA 1
ATOM 673 C C . GLY A 1 83 ? -6.496 -10.258 -19.25 1 98.19 83 GLY A C 1
ATOM 674 O O . GLY A 1 83 ? -7.57 -9.805 -19.641 1 98.19 83 GLY A O 1
ATOM 675 N N . ALA A 1 84 ? -6.301 -10.562 -17.953 1 98.75 84 ALA A N 1
ATOM 676 C CA . ALA A 1 84 ? -7.379 -10.453 -16.984 1 98.75 84 ALA A CA 1
ATOM 677 C C . ALA A 1 84 ? -7.188 -9.227 -16.094 1 98.75 84 ALA A C 1
ATOM 679 O O . ALA A 1 84 ? -8.023 -8.945 -15.227 1 98.75 84 ALA A O 1
ATOM 680 N N . ILE A 1 85 ? -6.059 -8.469 -16.297 1 98.56 85 ILE A N 1
ATOM 681 C CA . ILE A 1 85 ? -5.82 -7.312 -15.445 1 98.56 85 ILE A CA 1
ATOM 682 C C . ILE A 1 85 ? -5.672 -6.055 -16.297 1 98.56 85 ILE A C 1
ATOM 684 O O . ILE A 1 85 ? -5.262 -6.129 -17.453 1 98.56 85 ILE A O 1
ATOM 688 N N . ASP A 1 86 ? -6.07 -4.977 -15.742 1 98.44 86 ASP A N 1
ATOM 689 C CA . ASP A 1 86 ? -5.977 -3.678 -16.406 1 98.44 86 ASP A CA 1
ATOM 690 C C . ASP A 1 86 ? -4.637 -3.006 -16.109 1 98.44 86 ASP A C 1
ATOM 692 O O . ASP A 1 86 ? -4.094 -2.295 -16.953 1 98.44 86 ASP A O 1
ATOM 696 N N . SER A 1 87 ? -4.129 -3.25 -14.898 1 97.81 87 SER A N 1
ATOM 697 C CA . SER A 1 87 ? -2.889 -2.576 -14.523 1 97.81 87 SER A CA 1
ATOM 698 C C . SER A 1 87 ? -2.186 -3.307 -13.383 1 97.81 87 SER A C 1
ATOM 700 O O . SER A 1 87 ? -2.814 -4.059 -12.641 1 97.81 87 SER A O 1
ATOM 702 N N . PHE A 1 88 ? -0.946 -3.221 -13.32 1 97.62 88 PHE A N 1
ATOM 703 C CA . PHE A 1 88 ? -0.033 -3.662 -12.266 1 97.62 88 PHE A CA 1
ATOM 704 C C . PHE A 1 88 ? 1.018 -2.598 -11.984 1 97.62 88 PHE A C 1
ATOM 706 O O . PHE A 1 88 ? 1.792 -2.227 -12.867 1 97.62 88 PHE A O 1
ATOM 713 N N . VAL A 1 89 ? 0.992 -2.098 -10.758 1 96.31 89 VAL A N 1
ATOM 714 C CA . VAL A 1 89 ? 1.963 -1.094 -10.336 1 96.31 89 VAL A CA 1
ATOM 715 C C . VAL A 1 89 ? 2.727 -1.594 -9.109 1 96.31 89 VAL A C 1
ATOM 717 O O . VAL A 1 89 ? 2.123 -1.979 -8.109 1 96.31 89 VAL A O 1
ATOM 720 N N . LEU A 1 90 ? 3.998 -1.654 -9.18 1 97.44 90 LEU A N 1
ATOM 721 C CA . LEU A 1 90 ? 4.863 -2.086 -8.086 1 97.44 90 LEU A CA 1
ATOM 722 C C . LEU A 1 90 ? 5.75 -0.939 -7.609 1 97.44 90 LEU A C 1
ATOM 724 O O . LEU A 1 90 ? 6.477 -0.339 -8.406 1 97.44 90 LEU A O 1
ATOM 728 N N . ASN A 1 91 ? 5.688 -0.607 -6.383 1 98.12 91 ASN A N 1
ATOM 729 C CA . ASN A 1 91 ? 6.516 0.44 -5.793 1 98.12 91 ASN A CA 1
ATOM 730 C C . ASN A 1 91 ? 7.48 -0.126 -4.754 1 98.12 91 ASN A C 1
ATOM 732 O O . ASN A 1 91 ? 7.062 -0.818 -3.826 1 98.12 91 ASN A O 1
ATOM 736 N N . ARG A 1 92 ? 8.75 0.149 -4.938 1 97.88 92 ARG A N 1
ATOM 737 C CA . ARG A 1 92 ? 9.758 -0.054 -3.898 1 97.88 92 ARG A CA 1
ATOM 738 C C . ARG A 1 92 ? 9.805 1.136 -2.945 1 97.88 92 ARG A C 1
AT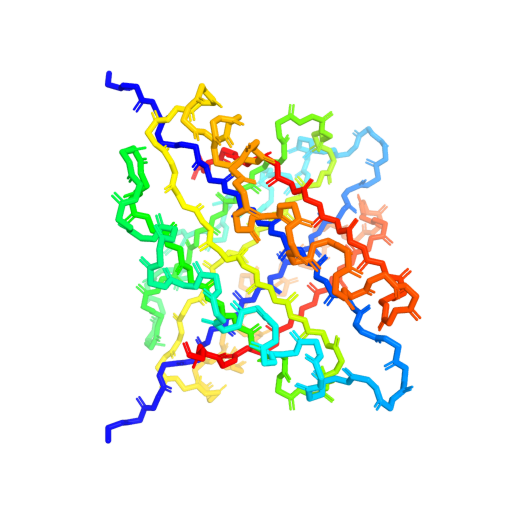OM 740 O O . ARG A 1 92 ? 10.008 2.273 -3.375 1 97.88 92 ARG A O 1
ATOM 747 N N . MET A 1 93 ? 9.664 0.796 -1.717 1 97.62 93 MET A N 1
ATOM 748 C CA . MET A 1 93 ? 9.422 1.898 -0.79 1 97.62 93 MET A CA 1
ATOM 749 C C . MET A 1 93 ? 10.422 1.866 0.364 1 97.62 93 MET A C 1
ATOM 751 O O . MET A 1 93 ? 10.883 0.794 0.764 1 97.62 93 MET A O 1
ATOM 755 N N . THR A 1 94 ? 10.703 3.051 0.883 1 95.44 94 THR A N 1
ATOM 756 C CA . THR A 1 94 ? 11.422 3.23 2.141 1 95.44 94 THR A CA 1
ATOM 757 C C . THR A 1 94 ? 10.523 3.896 3.182 1 95.44 94 THR A C 1
ATOM 759 O O . THR A 1 94 ? 9.883 4.91 2.898 1 95.44 94 THR A O 1
ATOM 762 N N . LYS A 1 95 ? 10.5 3.238 4.363 1 95.62 95 LYS A N 1
ATOM 763 C CA . LYS A 1 95 ? 9.758 3.85 5.461 1 95.62 95 LYS A CA 1
ATOM 764 C C . LYS A 1 95 ? 10.469 5.09 5.988 1 95.62 95 LYS A C 1
ATOM 766 O O . LYS A 1 95 ? 11.688 5.07 6.195 1 95.62 95 LYS A O 1
ATOM 771 N N . LEU A 1 96 ? 9.664 6.121 6.16 1 96.44 96 LEU A N 1
ATOM 772 C CA . LEU A 1 96 ? 10.219 7.391 6.629 1 96.44 96 LEU A CA 1
ATOM 773 C C . LEU A 1 96 ? 10.039 7.539 8.133 1 96.44 96 LEU A C 1
ATOM 775 O O . LEU A 1 96 ? 9.062 7.047 8.703 1 96.44 96 LEU A O 1
ATOM 779 N N . MET B 1 1 ? -14.32 -10.898 16.422 1 47.09 1 MET B N 1
ATOM 780 C CA . MET B 1 1 ? -13.188 -10 16.609 1 47.09 1 MET B CA 1
ATOM 781 C C . MET B 1 1 ? -13.133 -8.953 15.508 1 47.09 1 MET B C 1
ATOM 783 O O . MET B 1 1 ? -13.266 -9.289 14.328 1 47.09 1 MET B O 1
ATOM 787 N N . THR B 1 2 ? -13.477 -7.656 15.82 1 61.5 2 THR B N 1
ATOM 788 C CA . THR B 1 2 ? -13.68 -6.645 14.789 1 61.5 2 THR B CA 1
ATOM 789 C C . THR B 1 2 ? -12.469 -6.551 13.875 1 61.5 2 THR B C 1
ATOM 791 O O . THR B 1 2 ? -11.328 -6.543 14.344 1 61.5 2 THR B O 1
ATOM 794 N N . LYS B 1 3 ? -12.586 -6.84 12.656 1 85.31 3 LYS B N 1
ATOM 795 C CA . LYS B 1 3 ? -11.492 -6.902 11.688 1 85.31 3 LYS B CA 1
ATOM 796 C C . LYS B 1 3 ? -10.805 -5.551 11.547 1 85.31 3 LYS B C 1
ATOM 798 O O . LYS B 1 3 ? -11.469 -4.512 11.484 1 85.31 3 LYS B O 1
ATOM 803 N N . ILE B 1 4 ? -9.562 -5.535 11.727 1 93.5 4 ILE B N 1
ATOM 804 C CA . ILE B 1 4 ? -8.734 -4.348 11.57 1 93.5 4 ILE B CA 1
ATOM 805 C C . ILE B 1 4 ? -8.922 -3.771 10.164 1 93.5 4 ILE B C 1
ATOM 807 O O . ILE B 1 4 ? -8.922 -4.512 9.18 1 93.5 4 ILE B O 1
ATOM 811 N N . LEU B 1 5 ? -9.227 -2.453 10.172 1 96.69 5 LEU B N 1
ATOM 812 C CA . LEU B 1 5 ? -9.352 -1.765 8.891 1 96.69 5 LEU B CA 1
ATOM 813 C C . LEU B 1 5 ? -7.984 -1.338 8.367 1 96.69 5 LEU B C 1
ATOM 815 O O . LEU B 1 5 ? -7.258 -0.602 9.039 1 96.69 5 LEU B O 1
ATOM 819 N N . THR B 1 6 ? -7.648 -1.831 7.207 1 98.25 6 THR B N 1
ATOM 820 C CA . THR B 1 6 ? -6.395 -1.438 6.566 1 98.25 6 THR B CA 1
ATOM 821 C C . THR B 1 6 ? -6.641 -0.353 5.523 1 98.25 6 THR B C 1
ATOM 823 O O . THR B 1 6 ? -7.559 -0.462 4.707 1 98.25 6 THR B O 1
ATOM 826 N N . ILE B 1 7 ? -5.828 0.688 5.633 1 98.56 7 ILE B N 1
ATOM 827 C CA . ILE B 1 7 ? -5.883 1.776 4.66 1 98.56 7 ILE B CA 1
ATOM 828 C C . ILE B 1 7 ? -4.559 1.859 3.904 1 98.56 7 ILE B C 1
ATOM 830 O O . ILE B 1 7 ? -3.484 1.792 4.508 1 98.56 7 ILE B O 1
ATOM 834 N N . VAL B 1 8 ? -4.664 1.896 2.609 1 98.56 8 VAL B N 1
ATOM 835 C CA . VAL B 1 8 ? -3.533 2.256 1.759 1 98.56 8 VAL B CA 1
ATOM 836 C C . VAL B 1 8 ? -3.816 3.582 1.056 1 98.56 8 VAL B C 1
ATOM 838 O O . VAL B 1 8 ? -4.715 3.666 0.217 1 98.56 8 VAL B O 1
ATOM 841 N N . ALA B 1 9 ? -3.072 4.605 1.396 1 98.5 9 ALA B N 1
ATOM 842 C CA . ALA B 1 9 ? -3.217 5.926 0.782 1 98.5 9 ALA B CA 1
ATOM 843 C C . ALA B 1 9 ? -1.982 6.285 -0.042 1 98.5 9 ALA B C 1
ATOM 845 O O . ALA B 1 9 ? -0.858 6.242 0.462 1 98.5 9 ALA B O 1
ATOM 846 N N . ARG B 1 10 ? -2.197 6.582 -1.245 1 98.31 10 ARG B N 1
ATOM 847 C CA . ARG B 1 10 ? -1.133 6.945 -2.174 1 98.31 10 ARG B CA 1
ATOM 848 C C . ARG B 1 10 ? -1.237 8.414 -2.582 1 98.31 10 ARG B C 1
ATOM 850 O O . ARG B 1 10 ? -2.307 8.875 -2.986 1 98.31 10 ARG B O 1
ATOM 857 N N . ILE B 1 11 ? -0.157 9.125 -2.395 1 98.75 11 ILE B N 1
ATOM 858 C CA . ILE B 1 11 ? -0.074 10.531 -2.756 1 98.75 11 ILE B CA 1
ATOM 859 C C . ILE B 1 11 ? 1.04 10.742 -3.781 1 98.75 11 ILE B C 1
ATOM 861 O O . ILE B 1 11 ? 2.129 10.18 -3.645 1 98.75 11 ILE B O 1
ATOM 865 N N . GLU B 1 12 ? 0.755 11.438 -4.812 1 98.62 12 GLU B N 1
ATOM 866 C CA . GLU B 1 12 ? 1.778 11.867 -5.762 1 98.62 12 GLU B CA 1
ATOM 867 C C . GLU B 1 12 ? 1.96 13.375 -5.742 1 98.62 12 GLU B C 1
ATOM 869 O O . GLU B 1 12 ? 1.041 14.125 -6.09 1 98.62 12 GLU B O 1
ATOM 874 N N . ALA B 1 13 ? 3.061 13.82 -5.328 1 98.88 13 ALA B N 1
ATOM 875 C CA . ALA B 1 13 ? 3.398 15.242 -5.332 1 98.88 13 ALA B CA 1
ATOM 876 C C . ALA B 1 13 ? 3.643 15.742 -6.754 1 98.88 13 ALA B C 1
ATOM 878 O O . ALA B 1 13 ? 4.102 14.984 -7.613 1 98.88 13 ALA B O 1
ATOM 879 N N . LYS B 1 14 ? 3.344 16.984 -6.988 1 98.75 14 LYS B N 1
ATOM 880 C CA . LYS B 1 14 ? 3.754 17.625 -8.234 1 98.75 14 LYS B CA 1
ATOM 881 C C . LYS B 1 14 ? 5.273 17.734 -8.32 1 98.75 14 LYS B C 1
ATOM 883 O O . LYS B 1 14 ? 5.949 17.891 -7.305 1 98.75 14 LYS B O 1
ATOM 888 N N . ASN B 1 15 ? 5.68 17.703 -9.625 1 98.19 15 ASN B N 1
ATOM 889 C CA . ASN B 1 15 ? 7.113 17.875 -9.828 1 98.19 15 ASN B CA 1
ATOM 890 C C . ASN B 1 15 ? 7.641 19.109 -9.109 1 98.19 15 ASN B C 1
ATOM 892 O O . ASN B 1 15 ? 7.043 20.188 -9.203 1 98.19 15 ASN B O 1
ATOM 896 N N . GLY B 1 16 ? 8.695 18.891 -8.336 1 98.12 16 GLY B N 1
ATOM 897 C CA . GLY B 1 16 ? 9.312 20 -7.625 1 98.12 16 GLY B CA 1
ATOM 898 C C . GLY B 1 16 ? 8.766 20.203 -6.227 1 98.12 16 GLY B C 1
ATOM 899 O O . GLY B 1 16 ? 9.305 20.984 -5.441 1 98.12 16 GLY B O 1
ATOM 900 N N . ASN B 1 17 ? 7.754 19.453 -5.844 1 98.69 17 ASN B N 1
ATOM 901 C CA . ASN B 1 17 ? 7.094 19.703 -4.566 1 98.69 17 ASN B CA 1
ATOM 902 C C . ASN B 1 17 ? 7.273 18.516 -3.613 1 98.69 17 ASN B C 1
ATOM 904 O O . ASN B 1 17 ? 6.676 18.5 -2.535 1 98.69 17 ASN B O 1
ATOM 908 N N . ALA B 1 18 ? 8.016 17.578 -3.934 1 98.56 18 ALA B N 1
ATOM 909 C CA . ALA B 1 18 ? 8.133 16.344 -3.162 1 98.56 18 ALA B CA 1
ATOM 910 C C . ALA B 1 18 ? 8.578 16.625 -1.731 1 98.56 18 ALA B C 1
ATOM 912 O O . ALA B 1 18 ? 7.965 16.141 -0.776 1 98.56 18 ALA B O 1
ATOM 913 N N . GLU B 1 19 ? 9.633 17.359 -1.562 1 98.62 19 GLU B N 1
ATOM 914 C CA . GLU B 1 19 ? 10.156 17.625 -0.227 1 98.62 19 GLU B CA 1
ATOM 915 C C . GLU B 1 19 ? 9.148 18.406 0.616 1 98.62 19 GLU B C 1
ATOM 917 O O . GLU B 1 19 ? 8.984 18.125 1.806 1 98.62 19 GLU B O 1
ATOM 922 N N . PHE B 1 20 ? 8.539 19.359 0.008 1 98.75 20 PHE B N 1
ATOM 923 C CA . PHE B 1 20 ? 7.523 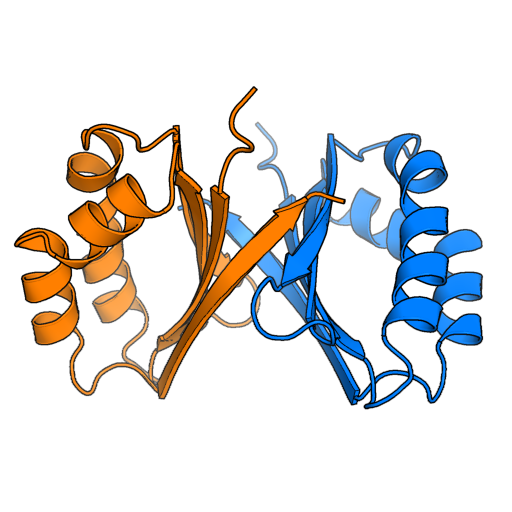20.156 0.683 1 98.75 20 PHE B CA 1
ATOM 924 C C . PHE B 1 20 ? 6.375 19.281 1.166 1 98.75 20 PHE B C 1
ATOM 926 O O . PHE B 1 20 ? 5.969 19.359 2.326 1 98.75 20 PHE B O 1
ATOM 933 N N . VAL B 1 21 ? 5.883 18.422 0.317 1 98.88 21 VAL B N 1
ATOM 934 C CA . VAL B 1 21 ? 4.781 17.531 0.64 1 98.88 21 VAL B CA 1
ATOM 935 C C . VAL B 1 21 ? 5.23 16.531 1.7 1 98.88 21 VAL B C 1
ATOM 937 O O . VAL B 1 21 ? 4.5 16.266 2.658 1 98.88 21 VAL B O 1
ATOM 940 N N . LYS B 1 22 ? 6.402 16.031 1.562 1 98.81 22 LYS B N 1
ATOM 941 C CA . LYS B 1 22 ? 6.988 15.102 2.521 1 98.81 22 LYS B CA 1
ATOM 942 C C . LYS B 1 22 ? 7.008 15.703 3.926 1 98.81 22 LYS B C 1
ATOM 944 O O . LYS B 1 22 ? 6.578 15.062 4.887 1 98.81 22 LYS B O 1
ATOM 949 N N . GLU B 1 23 ? 7.496 16.891 4.035 1 98.81 23 GLU B N 1
ATOM 950 C CA . GLU B 1 23 ? 7.594 17.547 5.34 1 98.81 23 GLU B CA 1
ATOM 951 C C . GLU B 1 23 ? 6.219 17.719 5.973 1 98.81 23 GLU B C 1
ATOM 953 O O . GLU B 1 23 ? 6.062 17.547 7.184 1 98.81 23 GLU B O 1
ATOM 958 N N . ALA B 1 24 ? 5.293 18.062 5.113 1 98.81 24 ALA B N 1
ATOM 959 C CA . ALA B 1 24 ? 3.928 18.203 5.609 1 98.81 24 ALA B CA 1
ATOM 960 C C . ALA B 1 24 ? 3.398 16.875 6.133 1 98.81 24 ALA B C 1
ATOM 962 O O . ALA B 1 24 ? 2.736 16.828 7.176 1 98.81 24 ALA B O 1
ATOM 963 N N . MET B 1 25 ? 3.699 15.766 5.453 1 98.88 25 MET B N 1
ATOM 964 C CA . MET B 1 25 ? 3.213 14.445 5.844 1 98.88 25 MET B CA 1
ATOM 965 C C . MET B 1 25 ? 3.91 13.961 7.109 1 98.88 25 MET B C 1
ATOM 967 O O . MET B 1 25 ? 3.295 13.297 7.949 1 98.88 25 MET B O 1
ATOM 971 N N . LEU B 1 26 ? 5.199 14.266 7.25 1 98.81 26 LEU B N 1
ATOM 972 C CA . LEU B 1 26 ? 5.941 13.852 8.438 1 98.81 26 LEU B CA 1
ATOM 973 C C . LEU B 1 26 ? 5.328 14.445 9.695 1 98.81 26 LEU B C 1
ATOM 975 O O . LEU B 1 26 ? 5.348 13.82 10.758 1 98.81 26 LEU B O 1
ATOM 979 N N . LYS B 1 27 ? 4.734 15.602 9.602 1 98.62 27 LYS B N 1
ATOM 980 C CA . LYS B 1 27 ? 4.117 16.281 10.742 1 98.62 27 LYS B CA 1
ATOM 981 C C . LYS B 1 27 ? 2.846 15.562 11.18 1 98.62 27 LYS B C 1
ATOM 983 O O . LYS B 1 27 ? 2.352 15.797 12.289 1 98.62 27 LYS B O 1
ATOM 988 N N . LEU B 1 28 ? 2.307 14.695 10.336 1 98.81 28 LEU B N 1
ATOM 989 C CA . LEU B 1 28 ? 1.082 13.969 10.656 1 98.81 28 LEU B CA 1
ATOM 990 C C . LEU B 1 28 ? 1.378 12.773 11.555 1 98.81 28 LEU B C 1
ATOM 992 O O . LEU B 1 28 ? 0.482 12.266 12.234 1 98.81 28 LEU B O 1
ATOM 996 N N . LEU B 1 29 ? 2.623 12.281 11.547 1 98.69 29 LEU B N 1
ATOM 997 C CA . LEU B 1 29 ? 2.924 10.969 12.109 1 98.69 29 LEU B CA 1
ATOM 998 C C . LEU B 1 29 ? 2.664 10.938 13.609 1 98.69 29 LEU B C 1
ATOM 1000 O O . LEU B 1 29 ? 1.829 10.172 14.086 1 98.69 29 LEU B O 1
ATOM 1004 N N . GLU B 1 30 ? 3.25 11.766 14.359 1 98.44 30 GLU B N 1
ATOM 1005 C CA . GLU B 1 30 ? 3.178 11.703 15.82 1 98.44 30 GLU B CA 1
ATOM 1006 C C . GLU B 1 30 ? 1.754 11.945 16.312 1 98.44 30 GLU B C 1
ATOM 1008 O O . GLU B 1 30 ? 1.212 11.148 17.078 1 98.44 30 GLU B O 1
ATOM 1013 N N . PRO B 1 31 ? 1.12 13.047 15.906 1 98.69 31 PRO B N 1
ATOM 1014 C CA . PRO B 1 31 ? -0.231 13.242 16.438 1 98.69 31 PRO B CA 1
ATOM 1015 C C . PRO B 1 31 ? -1.197 12.141 16.016 1 98.69 31 PRO B C 1
ATOM 1017 O O . PRO B 1 31 ? -2.094 11.766 16.766 1 98.69 31 PRO B O 1
ATOM 1020 N N . THR B 1 32 ? -1.141 11.586 14.773 1 98.81 32 THR B N 1
ATOM 1021 C CA . THR B 1 32 ? -2.031 10.539 14.289 1 98.81 32 THR B CA 1
ATOM 1022 C C . THR B 1 32 ? -1.825 9.25 15.078 1 98.81 32 THR B C 1
ATOM 1024 O O . THR B 1 32 ? -2.793 8.586 15.453 1 98.81 32 THR B O 1
ATOM 1027 N N . ARG B 1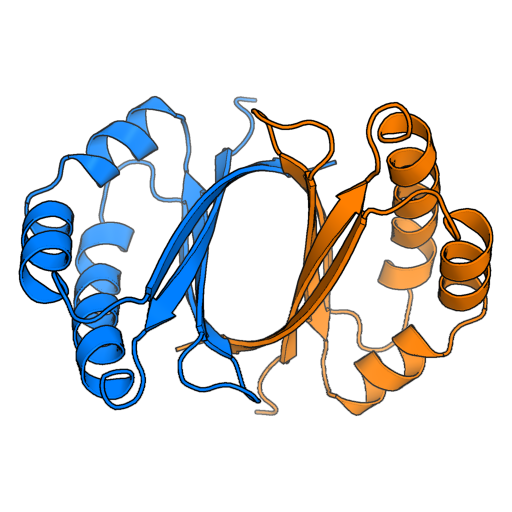 33 ? -0.547 8.898 15.352 1 98.69 33 ARG B N 1
ATOM 1028 C CA . ARG B 1 33 ? -0.235 7.668 16.062 1 98.69 33 ARG B CA 1
ATOM 1029 C C . ARG B 1 33 ? -0.771 7.719 17.5 1 98.69 33 ARG B C 1
ATOM 1031 O O . ARG B 1 33 ? -0.921 6.684 18.141 1 98.69 33 ARG B O 1
ATOM 1038 N N . LYS B 1 34 ? -1.133 8.922 18 1 98.5 34 LYS B N 1
ATOM 1039 C CA . LYS B 1 34 ? -1.661 9.102 19.344 1 98.5 34 LYS B CA 1
ATOM 1040 C C . LYS B 1 34 ? -3.186 9.062 19.344 1 98.5 34 LYS B C 1
ATOM 1042 O O . LYS B 1 34 ? -3.811 9.062 20.406 1 98.5 34 LYS B O 1
ATOM 1047 N N . GLU B 1 35 ? -3.758 9.023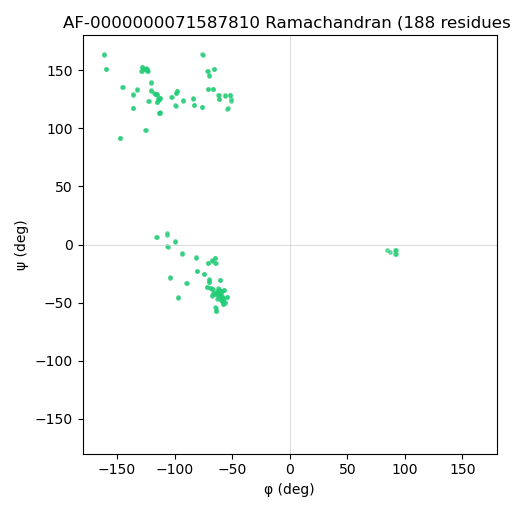 18.234 1 98.62 35 GLU B N 1
ATOM 1048 C CA . GLU B 1 35 ? -5.215 9.023 18.141 1 98.62 35 GLU B CA 1
ATOM 1049 C C . GLU B 1 35 ? -5.797 7.703 18.625 1 98.62 35 GLU B C 1
ATOM 1051 O O . GLU B 1 35 ? -5.238 6.637 18.375 1 98.62 35 GLU B O 1
ATOM 1056 N N . VAL B 1 36 ? -6.906 7.824 19.203 1 98.25 36 VAL B N 1
ATOM 1057 C CA . VAL B 1 36 ? -7.625 6.633 19.656 1 98.25 36 VAL B CA 1
ATOM 1058 C C . VAL B 1 36 ? -7.984 5.77 18.438 1 98.25 36 VAL B C 1
ATOM 1060 O O . VAL B 1 36 ? -8.492 6.273 17.438 1 98.25 36 VAL B O 1
ATOM 1063 N N . GLY B 1 37 ? -7.637 4.496 18.531 1 98.19 37 GLY B N 1
ATOM 1064 C CA . GLY B 1 37 ? -8.023 3.545 17.5 1 98.19 37 GLY B CA 1
ATOM 1065 C C . GLY B 1 37 ? -6.98 3.396 16.406 1 98.19 37 GLY B C 1
ATOM 1066 O O . GLY B 1 37 ? -7.117 2.553 15.523 1 98.19 37 GLY B O 1
ATOM 1067 N N . CYS B 1 38 ? -5.938 4.246 16.406 1 98.69 38 CYS B N 1
ATOM 1068 C CA . CYS B 1 38 ? -4.844 4.094 15.453 1 98.69 38 CYS B CA 1
ATOM 1069 C C . CYS B 1 38 ? -3.924 2.945 15.852 1 98.69 38 CYS B C 1
ATOM 1071 O O . CYS B 1 38 ? -3.312 2.982 16.922 1 98.69 38 CYS B O 1
ATOM 1073 N N . ILE B 1 39 ? -3.791 1.948 15.047 1 98.12 39 ILE B N 1
ATOM 1074 C CA . ILE B 1 39 ? -2.963 0.779 15.32 1 98.12 39 ILE B CA 1
ATOM 1075 C C . ILE B 1 39 ? -1.607 0.935 14.641 1 98.12 39 ILE B C 1
ATOM 1077 O O . ILE B 1 39 ? -0.567 0.643 15.234 1 98.12 39 ILE B O 1
ATOM 1081 N N . GLN B 1 40 ? -1.661 1.339 13.414 1 97.88 40 GLN B N 1
ATOM 1082 C CA . GLN B 1 40 ? -0.468 1.525 12.594 1 97.88 40 GLN B CA 1
ATOM 1083 C C . GLN B 1 40 ? -0.632 2.707 11.648 1 97.88 40 GLN B C 1
ATOM 1085 O O . GLN B 1 40 ? -1.702 2.898 11.062 1 97.88 40 GLN B O 1
ATOM 1090 N N . TYR B 1 41 ? 0.354 3.537 11.531 1 98.69 41 TYR B N 1
ATOM 1091 C CA . TYR B 1 41 ? 0.391 4.699 10.656 1 98.69 41 TYR B CA 1
ATOM 1092 C C . TYR B 1 41 ? 1.806 4.957 10.148 1 98.69 41 TYR B C 1
ATOM 1094 O O . TYR B 1 41 ? 2.572 5.691 10.773 1 98.69 41 TYR B O 1
ATOM 1102 N N . ASP B 1 42 ? 2.113 4.359 8.977 1 98.31 42 ASP B N 1
ATOM 1103 C CA . ASP B 1 42 ? 3.479 4.402 8.461 1 98.31 42 ASP B CA 1
ATOM 1104 C C . ASP B 1 42 ? 3.545 5.145 7.129 1 98.31 42 ASP B C 1
ATOM 1106 O O . ASP B 1 42 ? 2.758 4.867 6.219 1 98.31 42 ASP B O 1
ATOM 1110 N N . LEU B 1 43 ? 4.438 6.055 7.051 1 98.75 43 LEU B N 1
ATOM 1111 C CA . LEU B 1 43 ? 4.688 6.797 5.816 1 98.75 43 LEU B CA 1
ATOM 1112 C C . LEU B 1 43 ? 5.875 6.211 5.066 1 98.75 43 LEU B C 1
ATOM 1114 O O . LEU B 1 43 ? 6.906 5.902 5.668 1 98.75 43 LEU B O 1
ATOM 1118 N N . HIS B 1 44 ? 5.68 5.996 3.775 1 98.56 44 HIS B N 1
ATOM 1119 C CA . HIS B 1 44 ? 6.742 5.516 2.898 1 98.56 44 HIS B CA 1
ATOM 1120 C C . HIS B 1 44 ? 6.938 6.445 1.707 1 98.56 44 HIS B C 1
ATOM 1122 O O . HIS B 1 44 ? 6.016 7.168 1.319 1 98.56 44 HIS B O 1
ATOM 1128 N N . GLN B 1 45 ? 8.172 6.457 1.214 1 98.44 45 GLN B N 1
ATOM 1129 C CA . GLN B 1 45 ? 8.477 7.137 -0.042 1 98.44 45 GLN B CA 1
ATOM 1130 C C . GLN B 1 45 ? 9.055 6.16 -1.064 1 98.44 45 GLN B C 1
ATOM 1132 O O . GLN B 1 45 ? 9.859 5.297 -0.719 1 98.44 45 GLN B O 1
ATOM 1137 N N . ASP B 1 46 ? 8.609 6.332 -2.311 1 98.56 46 ASP B N 1
ATOM 1138 C CA . ASP B 1 46 ? 9.062 5.473 -3.4 1 98.56 46 ASP B CA 1
ATOM 1139 C C . ASP B 1 46 ? 10.547 5.68 -3.689 1 98.56 46 ASP B C 1
ATOM 1141 O O . ASP B 1 46 ? 11.008 6.816 -3.795 1 98.56 46 ASP B O 1
ATOM 1145 N N . ASN B 1 47 ? 11.273 4.633 -3.838 1 97.06 47 ASN B N 1
ATOM 1146 C CA . ASN B 1 47 ? 12.719 4.691 -4.027 1 97.06 47 ASN B CA 1
ATOM 1147 C C . ASN B 1 47 ? 13.078 5.156 -5.438 1 97.06 47 ASN B C 1
ATOM 1149 O O . ASN B 1 47 ? 14.164 5.688 -5.656 1 97.06 47 ASN B O 1
ATOM 1153 N N . GLU B 1 48 ? 12.195 4.941 -6.355 1 96.62 48 GLU B N 1
ATOM 1154 C CA . GLU B 1 48 ? 12.5 5.234 -7.75 1 96.62 48 GLU B CA 1
ATOM 1155 C C . GLU B 1 48 ? 11.828 6.523 -8.203 1 96.62 48 GLU B C 1
ATOM 1157 O O . GLU B 1 48 ? 12.297 7.18 -9.141 1 96.62 48 GLU B O 1
ATOM 1162 N N . ASN B 1 49 ? 10.727 6.883 -7.656 1 97.88 49 ASN B N 1
ATOM 1163 C CA . ASN B 1 49 ? 9.992 8.117 -7.926 1 97.88 49 ASN B CA 1
ATOM 1164 C C . ASN B 1 49 ? 9.75 8.914 -6.648 1 97.88 49 ASN B C 1
ATOM 1166 O O . ASN B 1 49 ? 8.766 8.688 -5.949 1 97.88 49 ASN B O 1
ATOM 1170 N N . PRO B 1 50 ? 10.547 9.883 -6.387 1 97.75 50 PRO B N 1
ATOM 1171 C CA . PRO B 1 50 ? 10.484 10.594 -5.105 1 97.75 50 PRO B CA 1
ATOM 1172 C C . PRO B 1 50 ? 9.172 11.359 -4.922 1 97.75 50 PRO B C 1
ATOM 1174 O O . PRO B 1 50 ? 8.883 11.836 -3.822 1 97.75 50 PRO B O 1
ATOM 1177 N N . ASN B 1 51 ? 8.375 11.492 -5.988 1 98.69 51 ASN B N 1
ATOM 1178 C CA . ASN B 1 51 ? 7.113 12.219 -5.883 1 98.69 51 ASN B CA 1
ATOM 1179 C C . ASN B 1 51 ? 6.008 11.344 -5.301 1 98.69 51 ASN B C 1
ATOM 1181 O O . ASN B 1 51 ? 4.93 11.836 -4.961 1 98.69 51 ASN B O 1
ATOM 1185 N N . VAL B 1 52 ? 6.242 10.039 -5.18 1 98.69 52 VAL B N 1
ATOM 1186 C CA . VAL B 1 52 ? 5.195 9.109 -4.77 1 98.69 52 VAL B CA 1
ATOM 1187 C C . VAL B 1 52 ? 5.398 8.711 -3.309 1 98.69 52 VAL B C 1
ATOM 1189 O O . VAL B 1 52 ? 6.484 8.281 -2.92 1 98.69 52 VAL B O 1
ATOM 1192 N N . PHE B 1 53 ? 4.336 8.875 -2.504 1 98.88 53 PHE B N 1
ATOM 1193 C CA . PHE B 1 53 ? 4.285 8.508 -1.096 1 98.88 53 PHE B CA 1
ATOM 1194 C C . PHE B 1 53 ? 3.121 7.559 -0.827 1 98.88 53 PHE B C 1
ATOM 1196 O O . PHE B 1 53 ? 2.096 7.617 -1.511 1 98.88 53 PHE B O 1
ATOM 1203 N N . VAL B 1 54 ? 3.297 6.738 0.135 1 98.75 54 VAL B N 1
ATOM 1204 C CA . VAL B 1 54 ? 2.227 5.832 0.543 1 98.75 54 VAL B CA 1
ATOM 1205 C C . V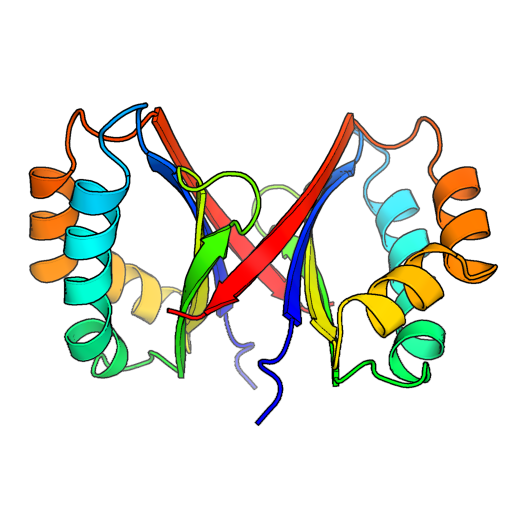AL B 1 54 ? 2.129 5.801 2.066 1 98.75 54 VAL B C 1
ATOM 1207 O O . VAL B 1 54 ? 3.137 5.621 2.756 1 98.75 54 VAL B O 1
ATOM 1210 N N . PHE B 1 55 ? 0.958 6 2.588 1 98.81 55 PHE B N 1
ATOM 1211 C CA . PHE B 1 55 ? 0.641 5.66 3.969 1 98.81 55 PHE B CA 1
ATOM 1212 C C . PHE B 1 55 ? 0.064 4.25 4.059 1 98.81 55 PHE B C 1
ATOM 1214 O O . PHE B 1 55 ? -0.876 3.912 3.338 1 98.81 55 PHE B O 1
ATOM 1221 N N . HIS B 1 56 ? 0.649 3.455 4.812 1 98.25 56 HIS B N 1
ATOM 1222 C CA . HIS B 1 56 ? 0.035 2.219 5.281 1 98.25 56 HIS B CA 1
ATOM 1223 C C . HIS B 1 56 ? -0.525 2.383 6.691 1 98.25 56 HIS B C 1
ATOM 1225 O O . HIS B 1 56 ? 0.224 2.637 7.637 1 98.25 56 HIS B O 1
ATOM 1231 N N . GLU B 1 57 ? -1.841 2.188 6.785 1 98.5 57 GLU B N 1
ATOM 1232 C CA . GLU B 1 57 ? -2.514 2.457 8.055 1 98.5 57 GLU B CA 1
ATOM 1233 C C . GLU B 1 57 ? -3.361 1.268 8.492 1 98.5 57 GLU B C 1
ATOM 1235 O O . GLU B 1 57 ? -3.877 0.524 7.656 1 98.5 57 GLU B O 1
ATOM 1240 N N . GLN B 1 58 ? -3.447 1.156 9.781 1 97.94 58 GLN B N 1
ATOM 1241 C CA . GLN B 1 58 ? -4.414 0.237 10.375 1 97.94 58 GLN B CA 1
ATOM 1242 C C . GLN B 1 58 ? -5.199 0.911 11.5 1 97.94 58 GLN B C 1
ATOM 1244 O O . GLN B 1 58 ? -4.617 1.578 12.359 1 97.94 58 GLN B O 1
ATOM 1249 N N . TRP B 1 59 ? -6.492 0.717 11.461 1 97.94 59 TRP B N 1
ATOM 1250 C CA . TRP B 1 59 ? -7.426 1.333 12.398 1 97.94 59 TRP B CA 1
ATOM 1251 C C . TRP B 1 59 ? -8.336 0.284 13.023 1 97.94 59 TRP B C 1
ATOM 1253 O O . TRP B 1 59 ? -8.68 -0.713 12.383 1 97.94 59 TRP B O 1
ATOM 1263 N N . GLU B 1 60 ? -8.781 0.583 14.18 1 97.31 60 GLU B N 1
ATOM 1264 C CA . GLU B 1 60 ? -9.648 -0.346 14.898 1 97.31 60 GLU B CA 1
ATOM 1265 C C . GLU B 1 60 ? -11.023 -0.438 14.242 1 97.31 60 GLU B C 1
ATOM 1267 O O . GLU B 1 60 ? -11.719 -1.444 14.391 1 97.31 60 GLU B O 1
ATOM 1272 N N . SER B 1 61 ? -11.383 0.707 13.633 1 96.31 61 SER B N 1
ATOM 1273 C CA . SER B 1 61 ? -12.695 0.717 13 1 96.31 61 SER B CA 1
ATOM 1274 C C . SER B 1 61 ? -12.812 1.852 11.984 1 96.31 61 SER B C 1
ATOM 1276 O O . SER B 1 61 ? -11.984 2.768 11.977 1 96.31 61 SER B O 1
ATOM 1278 N N . GLU B 1 62 ? -13.805 1.715 11.156 1 96.38 62 GLU B N 1
ATOM 1279 C CA . GLU B 1 62 ? -14.125 2.799 10.234 1 96.38 62 GLU B CA 1
ATOM 1280 C C . GLU B 1 62 ? -14.398 4.102 10.984 1 96.38 62 GLU B C 1
ATOM 1282 O O . GLU B 1 62 ? -14.039 5.18 10.516 1 96.38 62 GLU B O 1
ATOM 1287 N N . ALA B 1 63 ? -15.094 4.027 12.148 1 97.62 63 ALA B N 1
ATOM 1288 C CA . ALA B 1 63 ? -15.383 5.219 12.938 1 97.62 63 ALA B CA 1
ATOM 1289 C C . ALA B 1 63 ? -14.102 5.93 13.359 1 97.62 63 ALA B C 1
ATOM 1291 O O . ALA B 1 63 ? -14.016 7.156 13.297 1 97.62 63 ALA B O 1
ATOM 1292 N N . HIS B 1 64 ? -13.094 5.18 13.719 1 98.12 64 HIS B N 1
ATOM 1293 C CA . HIS B 1 64 ? -11.82 5.762 14.133 1 98.12 64 HIS B CA 1
ATOM 1294 C C . HIS B 1 64 ? -11.109 6.41 12.945 1 98.12 64 HIS B C 1
ATOM 1296 O O . HIS B 1 64 ? -10.484 7.465 13.094 1 98.12 64 HIS B O 1
ATOM 1302 N N . LEU B 1 65 ? -11.219 5.789 11.789 1 98 65 LEU B N 1
ATOM 1303 C CA . LEU B 1 65 ? -10.672 6.418 10.594 1 98 65 LEU B CA 1
ATOM 1304 C C . LEU B 1 65 ? -11.383 7.734 10.305 1 98 65 LEU B C 1
ATOM 1306 O O . LEU B 1 65 ? -10.734 8.734 9.984 1 98 65 LEU B O 1
ATOM 1310 N N . GLN B 1 66 ? -12.695 7.699 10.367 1 97.94 66 GLN B N 1
ATOM 1311 C CA . GLN B 1 66 ? -13.453 8.922 10.117 1 97.94 66 GLN B CA 1
ATOM 1312 C C . GLN B 1 66 ? -13.055 10.023 11.094 1 97.94 66 GLN B C 1
ATOM 1314 O O . GLN B 1 66 ? -12.906 11.188 10.695 1 97.94 66 GLN B O 1
ATOM 1319 N N . ASP B 1 67 ? -12.922 9.727 12.344 1 98.5 67 ASP B N 1
ATOM 1320 C CA . ASP B 1 67 ? -12.43 10.695 13.32 1 98.5 67 ASP B CA 1
ATOM 1321 C C . ASP B 1 67 ? -11.078 11.266 12.891 1 98.5 67 ASP B C 1
ATOM 1323 O O . ASP B 1 67 ? -10.852 12.469 12.977 1 98.5 67 ASP B O 1
ATOM 1327 N N . HIS B 1 68 ? -10.203 10.375 12.453 1 98.56 68 HIS B N 1
ATOM 1328 C CA . HIS B 1 68 ? -8.883 10.766 11.984 1 98.56 68 HIS B CA 1
ATOM 1329 C C . HIS B 1 68 ? -8.977 11.766 10.828 1 98.56 68 HIS B C 1
ATOM 1331 O O . HIS B 1 68 ? -8.32 12.805 10.844 1 98.56 68 HIS B O 1
ATOM 1337 N N . LEU B 1 69 ? -9.828 11.453 9.867 1 97.94 69 LEU B N 1
ATOM 1338 C CA . LEU B 1 69 ? -9.953 12.273 8.672 1 97.94 69 LEU B CA 1
ATOM 1339 C C . LEU B 1 69 ? -10.539 13.641 9 1 97.94 69 LEU B C 1
ATOM 1341 O O . LEU B 1 69 ? -10.414 14.586 8.219 1 97.94 69 LEU B O 1
ATOM 1345 N N . ASN B 1 70 ? -11.094 13.766 10.227 1 98.06 70 ASN B N 1
ATOM 1346 C CA . ASN B 1 70 ? -11.742 15.008 10.625 1 98.06 70 ASN B CA 1
ATOM 1347 C C . ASN B 1 70 ? -10.898 15.781 11.633 1 98.06 70 ASN B C 1
ATOM 1349 O O . ASN B 1 70 ? -11.352 16.781 12.195 1 98.06 70 ASN B O 1
ATOM 1353 N N . THR B 1 71 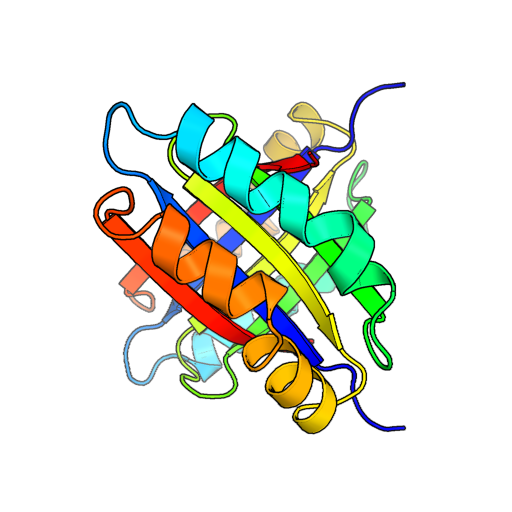? -9.766 15.406 11.875 1 98.44 71 THR B N 1
ATOM 1354 C CA . THR B 1 71 ? -8.922 16.078 12.852 1 98.44 71 THR B CA 1
ATOM 1355 C C . THR B 1 71 ? -8.383 17.391 12.281 1 98.44 71 THR B C 1
ATOM 1357 O O . THR B 1 71 ? -8.367 17.594 11.07 1 98.44 71 THR B O 1
ATOM 1360 N N . VAL B 1 72 ? -7.902 18.234 13.18 1 98.19 72 VAL B N 1
ATOM 1361 C CA . VAL B 1 72 ? -7.328 19.531 12.836 1 98.19 72 VAL B CA 1
ATOM 1362 C C . VAL B 1 72 ? -6.035 19.328 12.047 1 98.19 72 VAL B C 1
ATOM 1364 O O . VAL B 1 72 ? -5.762 20.062 11.094 1 98.19 72 VAL B O 1
ATOM 1367 N N . HIS B 1 73 ? -5.23 18.312 12.43 1 98.44 73 HIS B N 1
ATOM 1368 C CA . HIS B 1 73 ? -3.947 18.141 11.75 1 98.44 73 HIS B CA 1
ATOM 1369 C C . HIS B 1 73 ? -4.141 17.656 10.32 1 98.44 73 HIS B C 1
ATOM 1371 O O . HIS B 1 73 ? -3.354 18 9.438 1 98.44 73 HIS B O 1
ATOM 1377 N N . ILE B 1 74 ? -5.195 16.844 10.016 1 98.56 74 ILE B N 1
ATOM 1378 C CA . ILE B 1 74 ? -5.496 16.453 8.641 1 98.56 74 ILE B CA 1
ATOM 1379 C C . ILE B 1 74 ? -5.965 17.672 7.848 1 98.56 74 ILE B C 1
ATOM 1381 O O . ILE B 1 74 ? -5.523 17.891 6.719 1 98.56 74 ILE B O 1
ATOM 1385 N N . ALA B 1 75 ? -6.863 18.5 8.461 1 98.38 75 ALA B N 1
ATOM 1386 C CA . ALA B 1 75 ? -7.332 19.719 7.797 1 98.38 75 ALA B CA 1
ATOM 1387 C C . ALA B 1 75 ? -6.164 20.641 7.453 1 98.38 75 ALA B C 1
ATOM 1389 O O . ALA B 1 75 ? -6.098 21.188 6.352 1 98.38 75 ALA B O 1
ATOM 1390 N N . GLU B 1 76 ? -5.305 20.844 8.359 1 98.38 76 GLU B N 1
ATOM 1391 C CA . GLU B 1 76 ? -4.129 21.672 8.148 1 98.38 76 GLU B CA 1
ATOM 1392 C C . GLU B 1 76 ? -3.238 21.109 7.047 1 98.38 76 GLU B C 1
ATOM 1394 O O . GLU B 1 76 ? -2.729 21.844 6.203 1 98.38 76 GLU B O 1
ATOM 1399 N N . TYR B 1 77 ? -3.037 19.781 7.051 1 98.75 77 TYR B N 1
ATOM 1400 C CA . TYR B 1 77 ? -2.256 19.125 6.012 1 98.75 77 TYR B CA 1
ATOM 1401 C C . TYR B 1 77 ? -2.855 19.375 4.633 1 98.75 77 TYR B C 1
ATOM 1403 O O . TYR B 1 77 ? -2.146 19.766 3.705 1 98.75 77 TYR B O 1
ATOM 1411 N N . VAL B 1 78 ? -4.129 19.172 4.52 1 98.31 78 VAL B N 1
ATOM 1412 C CA . VAL B 1 78 ? -4.812 19.312 3.238 1 98.31 78 VAL B CA 1
ATOM 1413 C C . VAL B 1 78 ? -4.645 20.75 2.729 1 98.31 78 VAL B C 1
ATOM 1415 O O . VAL B 1 78 ? -4.32 20.969 1.559 1 98.31 78 VAL B O 1
ATOM 1418 N N . LYS B 1 79 ? -4.816 21.703 3.609 1 98.44 79 LYS B N 1
ATOM 1419 C CA . LYS B 1 79 ? -4.621 23.094 3.244 1 98.44 79 LYS B CA 1
ATOM 1420 C C . LYS B 1 79 ? -3.178 23.359 2.818 1 98.44 79 LYS B C 1
ATOM 1422 O O . LYS B 1 79 ? -2.93 24.062 1.835 1 98.44 79 LYS B O 1
ATOM 1427 N N . THR B 1 80 ? -2.289 22.828 3.549 1 98.62 80 THR B N 1
ATOM 1428 C CA . THR B 1 80 ? -0.864 23.047 3.328 1 98.62 80 THR B CA 1
ATOM 1429 C C . THR B 1 80 ? -0.451 22.562 1.94 1 98.62 80 THR B C 1
ATOM 1431 O O . THR B 1 80 ? 0.256 23.266 1.218 1 98.62 80 THR B O 1
ATOM 1434 N N . VAL B 1 81 ? -0.943 21.422 1.508 1 98.5 81 VAL B N 1
ATOM 1435 C CA . VAL B 1 81 ? -0.401 20.812 0.294 1 98.5 81 VAL B CA 1
ATOM 1436 C C . VAL B 1 81 ? -1.316 21.125 -0.889 1 98.5 81 VAL B C 1
ATOM 1438 O O . VAL B 1 81 ? -1.112 20.609 -1.99 1 98.5 81 VAL B O 1
ATOM 1441 N N . ASP B 1 82 ? -2.293 21.875 -0.561 1 97.69 82 ASP B N 1
ATOM 1442 C CA . ASP B 1 82 ? -3.189 22.266 -1.644 1 97.69 82 ASP B CA 1
ATOM 1443 C C . ASP B 1 82 ? -2.41 22.844 -2.818 1 97.69 82 ASP B C 1
ATOM 1445 O O . ASP B 1 82 ? -1.603 23.766 -2.639 1 97.69 82 ASP B O 1
ATOM 1449 N N . GLY B 1 83 ? -2.605 22.297 -4.02 1 98.19 83 GLY B N 1
ATOM 1450 C CA . GLY B 1 83 ? -1.917 22.75 -5.215 1 98.19 83 GLY B CA 1
ATOM 1451 C C . GLY B 1 83 ? -0.551 22.125 -5.402 1 98.19 83 GLY B C 1
ATOM 1452 O O . GLY B 1 83 ? 0.114 22.359 -6.414 1 98.19 83 GLY B O 1
ATOM 1453 N N . ALA B 1 84 ? -0.085 21.312 -4.426 1 98.75 84 ALA B N 1
ATOM 1454 C CA . ALA B 1 84 ? 1.265 20.75 -4.477 1 98.75 84 ALA B CA 1
ATOM 1455 C C . ALA B 1 84 ? 1.233 19.266 -4.816 1 98.75 84 ALA B C 1
ATOM 1457 O O . ALA B 1 84 ? 2.281 18.641 -4.945 1 98.75 84 ALA B O 1
ATOM 1458 N N . ILE B 1 85 ? -0.002 18.688 -4.996 1 98.56 85 ILE B N 1
ATOM 1459 C CA . ILE B 1 85 ? -0.075 17.266 -5.285 1 98.56 85 ILE B CA 1
ATOM 1460 C C . ILE B 1 85 ? -0.849 17.047 -6.582 1 98.56 85 ILE B C 1
ATOM 1462 O O . ILE B 1 85 ? -1.7 17.859 -6.953 1 98.56 85 ILE B O 1
ATOM 1466 N N . ASP B 1 86 ? -0.489 16.016 -7.258 1 98.44 86 ASP B N 1
ATOM 1467 C CA . ASP B 1 86 ? -1.139 15.641 -8.508 1 98.44 86 ASP B CA 1
ATOM 1468 C C . ASP B 1 86 ? -2.316 14.703 -8.25 1 98.44 86 ASP B C 1
ATOM 1470 O O . ASP B 1 86 ? -3.316 14.742 -8.977 1 98.44 86 ASP B O 1
ATOM 1474 N N . SER B 1 87 ? -2.178 13.875 -7.215 1 97.88 87 SER B N 1
ATOM 1475 C CA . SER B 1 87 ? -3.238 12.906 -6.965 1 97.88 87 SER B CA 1
ATOM 1476 C C . SER B 1 87 ? -3.193 12.391 -5.531 1 97.88 87 SER B C 1
ATOM 1478 O O . SER B 1 87 ? -2.152 12.469 -4.871 1 97.88 87 SER B O 1
ATOM 1480 N N . PHE B 1 88 ? -4.258 12.023 -5.012 1 97.62 88 PHE B N 1
ATOM 1481 C CA . PHE B 1 88 ? -4.5 11.344 -3.742 1 97.62 88 PHE B CA 1
ATOM 1482 C C . PHE B 1 88 ? -5.512 10.219 -3.91 1 97.62 88 PHE B C 1
ATOM 1484 O O . PHE B 1 88 ? -6.656 10.461 -4.301 1 97.62 88 PHE B O 1
ATOM 1491 N N . VAL B 1 89 ? -5.059 9.016 -3.641 1 96.31 89 VAL B N 1
ATOM 1492 C CA . VAL B 1 89 ? -5.93 7.848 -3.729 1 96.31 89 VAL B CA 1
ATOM 1493 C C . VAL B 1 89 ? -5.949 7.117 -2.389 1 96.31 89 VAL B C 1
ATOM 1495 O O . VAL B 1 89 ? -4.895 6.758 -1.854 1 96.31 89 VAL B O 1
ATOM 1498 N N . LEU B 1 90 ? -7.066 6.934 -1.821 1 97.5 90 LEU B N 1
ATOM 1499 C CA . LEU B 1 90 ? -7.246 6.234 -0.555 1 97.5 90 LEU B CA 1
ATOM 1500 C C . LEU B 1 90 ? -8.047 4.953 -0.752 1 97.5 90 LEU B C 1
ATOM 1502 O O . LEU B 1 90 ? -9.164 4.992 -1.273 1 97.5 90 LEU B O 1
ATOM 1506 N N . ASN B 1 91 ? -7.523 3.852 -0.391 1 98.12 91 ASN B N 1
ATOM 1507 C CA . ASN B 1 91 ? -8.203 2.564 -0.489 1 98.12 91 ASN B CA 1
ATOM 1508 C C . ASN B 1 91 ? -8.469 1.966 0.89 1 98.12 91 ASN B C 1
ATOM 1510 O O . ASN B 1 91 ? -7.551 1.816 1.694 1 98.12 91 ASN B O 1
ATOM 1514 N N . ARG B 1 92 ? -9.711 1.646 1.161 1 97.94 92 ARG B N 1
ATOM 1515 C CA . ARG B 1 92 ? -10.086 0.801 2.293 1 97.94 92 ARG B CA 1
ATOM 1516 C C . ARG B 1 92 ? -9.961 -0.677 1.937 1 97.94 92 ARG B C 1
ATOM 1518 O O . ARG B 1 92 ? -10.57 -1.142 0.971 1 97.94 92 ARG B O 1
ATOM 1525 N N . MET B 1 93 ? -9.219 -1.331 2.756 1 97.69 93 MET B N 1
ATOM 1526 C CA . MET B 1 93 ? -8.828 -2.67 2.32 1 97.69 93 MET B CA 1
ATOM 1527 C C . MET B 1 93 ? -9.18 -3.709 3.381 1 97.69 93 MET B C 1
ATOM 1529 O O . MET B 1 93 ? -9.172 -3.41 4.578 1 97.69 93 MET B O 1
ATOM 1533 N N . THR B 1 94 ? -9.445 -4.914 2.914 1 95.5 94 THR B N 1
ATOM 1534 C CA . THR B 1 94 ? -9.555 -6.105 3.75 1 95.5 94 THR B CA 1
ATOM 1535 C C . THR B 1 94 ? -8.453 -7.105 3.41 1 95.5 94 THR B C 1
ATOM 1537 O O . THR B 1 94 ? -8.234 -7.426 2.24 1 95.5 94 THR B O 1
ATOM 1540 N N . LYS B 1 95 ? -7.77 -7.535 4.492 1 95.69 95 LYS B N 1
ATOM 1541 C CA . LYS B 1 95 ? -6.766 -8.57 4.293 1 95.69 95 LYS B CA 1
ATOM 1542 C C . LYS B 1 95 ? -7.418 -9.914 3.975 1 95.69 95 LYS B C 1
ATOM 1544 O O . LYS B 1 95 ? -8.375 -10.32 4.637 1 95.69 95 LYS B O 1
ATOM 1549 N N . LEU B 1 96 ? -6.859 -10.539 2.951 1 96.38 96 LEU B N 1
ATOM 1550 C CA . LEU B 1 96 ? -7.402 -11.812 2.512 1 96.38 96 LEU B CA 1
ATOM 1551 C C . LEU B 1 96 ? -6.605 -12.977 3.102 1 96.38 96 LEU B C 1
ATOM 1553 O O . LEU B 1 96 ? -5.398 -12.859 3.312 1 96.38 96 LEU B O 1
#

Sequence (192 aa):
MTKILTIVARIEAKNGNAEFVKEAMLKLLEPTRKEVGCIQYDLHQDNENPNVFVFHEQWESEAHLQDHLNTVHIAEYVKTVDGAIDSFVLNRMTKLMTKILTIVARIEAKNGNAEFVKEAMLKLLEPTRKEVGCIQYDLHQDNENPNVFVFHEQWESEAHLQDHLNTVHIAEYVKTVDGAIDSFVLNRMTKL

Secondary structure (DSSP, 8-state):
-PPPEEEEEEEEEPTT-HHHHHHHHHHHHHHHHTSTTEEEEEEEEESS-TTEEEEEEEES-HHHHHHHHTSHHHHHHHHHHTTTEEEEEEEEEEE-/-PPPEEEEEEEEEPTT-HHHHHHHHHHHHHHHHTSTTEEEEEEEEESS-TTEEEEEEEES-HHHHHHHHTSHHHHHHHHHHTTTEEEEEEEEEEE-

Foldseek 3Di:
DQAKKKKKKKWFWPVPCLVVLVVLVVVLPVVLCVQPFWDDWDKDADPVHSRMIIIITIGSDPVSVVVSCPDPSVVVSCVSCVVGTDDMDMDTDGDD/DQAKKKKKKKWFWPVPCLVVLVVLVVVLPVVLCVAPFWDDWDKDADPVHSRMIIIITIGSDPVSVVVSCPDPSVVVSCVSCVVGTDDMDMDTDGDD